Protein AF-0000000075984929 (afdb_homodimer)

Organism: Limulus polyphemus (NCBI:txid6850)

Radius of gyration: 30.07 Å; Cα contacts (8 Å, |Δi|>4): 488; chains: 2; bounding box: 54×58×162 Å

Secondary structure (DSSP, 8-state):
---------------------------SS-EE-HHHHHHHHHH--TT-EEEEEEEEETTTEEEEEEEEE----TTEEEEEETTEEEEEEHHHHHHHTT-EEEEEE-SSEEEEEEES-TTEEEE-TTSSEEEE--/---------------------------SS-EE-HHHHHHHHHH--TT-EEEEEEEEETTTEEEEEEEEE----TTEEEEEETTEEEEEEHHHHHHHTT-EEEEEE-SSEEEEEEES-TTEEEE-TTSSEEEE--

Solvent-accessible surface area (backbone atoms only — not comparable to full-atom values): 15705 Å² total; per-residue (Å²): 137,85,79,76,78,76,78,76,79,78,74,79,75,80,78,80,73,80,78,78,77,71,74,67,72,76,62,91,34,72,41,75,37,71,52,29,34,53,49,38,64,73,72,40,56,93,72,42,28,40,33,48,42,58,41,83,29,34,66,58,33,31,26,68,43,77,44,81,39,75,78,85,59,90,60,45,46,80,45,76,50,96,86,26,43,40,34,30,36,56,76,32,40,71,59,37,51,56,12,30,40,32,42,49,84,50,93,64,40,29,32,65,42,76,42,75,39,77,44,46,60,44,68,20,80,69,70,44,29,29,30,69,60,124,135,85,80,76,75,75,74,77,81,76,75,77,78,80,77,79,62,84,73,76,76,71,74,67,73,77,61,90,35,72,42,75,37,70,51,29,34,54,49,38,64,73,72,40,55,93,72,43,28,39,33,47,40,58,40,83,29,34,68,60,30,31,24,69,44,77,44,81,40,72,79,84,60,91,60,45,46,80,45,78,51,96,86,27,42,39,36,30,36,56,75,32,40,72,59,38,51,56,11,29,40,33,42,48,84,51,95,65,38,29,31,65,44,77,43,74,38,78,42,46,60,45,67,20,77,70,69,44,29,30,30,71,60,124

pLDDT: mean 77.77, std 25.52, range [27.59, 98.62]

Nearest PDB structures (foldseek):
  1x0g-assembly1_A  TM=8.685E-01  e=4.569E-07  Thermosynechococcus vestitus BP-1
  2d2a-assembly2_A  TM=8.346E-01  e=3.401E-07  Escherichia coli
  1x0g-assembly1_C  TM=8.632E-01  e=8.247E-07  Thermosynechococcus vestitus BP-1
  1r94-assembly1_A  TM=7.956E-01  e=6.140E-06  Escherichia coli
  1s98-assembly1_A  TM=8.353E-01  e=2.000E-05  Escherichia coli

Foldseek 3Di:
DCPPPPPPPPPPPPCPPPPPPPCPVVPFWEAEDPQNVVVCVVPPDPQKAKEWDWDDDDPPFIFIDIDIDNDDDPQWDWDDDPHHIYIYGPVRRVQQTPWYWHWDDDPVDIDIATHPRPQFDDADPVRGTGHGDD/DCPPVVPDPCVDDPPPVPPPCPCPVVPFWEAEDPQNVVVCVVPPDPQKAKEWDWDDDDPPFIFIDIDIDNDDDPQWDWDDDPHHIYIYGPVRRVQQTPWYWHWDDDPVDIDIATHPRPQFDDADPVRGTGHGDD

Structure (mmCIF, N/CA/C/O backbone):
data_AF-0000000075984929-model_v1
#
loop_
_entity.id
_entity.type
_entity.pdbx_description
1 polymer 'Iron-sulfur cluster assembly 2 homolog, mitochondrial-like'
#
loop_
_atom_site.group_PDB
_atom_site.id
_atom_site.type_symbol
_atom_site.label_atom_id
_atom_site.label_alt_id
_atom_site.label_comp_id
_atom_site.label_asym_id
_atom_site.label_entity_id
_atom_site.label_seq_id
_atom_site.pdbx_PDB_ins_code
_atom_site.Cartn_x
_atom_site.Cartn_y
_atom_site.Cartn_z
_atom_site.occupancy
_atom_site.B_iso_or_equiv
_atom_site.auth_seq_id
_atom_site.auth_comp_id
_atom_site.auth_asym_id
_atom_site.auth_atom_id
_atom_site.pdbx_PDB_model_num
ATOM 1 N N . MET A 1 1 ? 31.672 -9.531 -81.562 1 27.59 1 MET A N 1
ATOM 2 C CA . MET A 1 1 ? 30.594 -10.055 -80.688 1 27.59 1 MET A CA 1
ATOM 3 C C . MET A 1 1 ? 31.078 -10.266 -79.25 1 27.59 1 MET A C 1
ATOM 5 O O . MET A 1 1 ? 31.938 -11.109 -79 1 27.59 1 MET A O 1
ATOM 9 N N . VAL A 1 2 ? 31.344 -9.086 -78.562 1 31.28 2 VAL A N 1
ATOM 10 C CA . VAL A 1 2 ? 32.062 -8.695 -77.375 1 31.28 2 VAL A CA 1
ATOM 11 C C . VAL A 1 2 ? 31.359 -9.258 -76.125 1 31.28 2 VAL A C 1
ATOM 13 O O . VAL A 1 2 ? 30.203 -8.906 -75.812 1 31.28 2 VAL A O 1
ATOM 16 N N . ASN A 1 3 ? 31.5 -10.617 -75.812 1 30.61 3 ASN A N 1
ATOM 17 C CA . ASN A 1 3 ? 30.922 -11.469 -74.812 1 30.61 3 ASN A CA 1
ATOM 18 C C . ASN A 1 3 ? 31.344 -11.023 -73.375 1 30.61 3 ASN A C 1
ATOM 20 O O . ASN A 1 3 ? 32.5 -11.203 -73 1 30.61 3 ASN A O 1
ATOM 24 N N . SER A 1 4 ? 30.906 -9.773 -73 1 33.62 4 SER A N 1
ATOM 25 C CA . SER A 1 4 ? 31.266 -9.109 -71.75 1 33.62 4 SER A CA 1
ATOM 26 C C . SER A 1 4 ? 30.781 -9.906 -70.562 1 33.62 4 SER A C 1
ATOM 28 O O . SER A 1 4 ? 29.594 -10.211 -70.438 1 33.62 4 SER A O 1
ATOM 30 N N . THR A 1 5 ? 31.578 -10.977 -70.125 1 31.83 5 THR A N 1
ATOM 31 C CA . THR A 1 5 ? 31.344 -11.891 -69.062 1 31.83 5 THR A CA 1
ATOM 32 C C . THR A 1 5 ? 31.281 -11.133 -67.688 1 31.83 5 THR A C 1
ATOM 34 O O . THR A 1 5 ? 32.25 -10.523 -67.312 1 31.83 5 THR A O 1
ATOM 37 N N . VAL A 1 6 ? 30.141 -10.477 -67.438 1 30.53 6 VAL A N 1
ATOM 38 C CA . VAL A 1 6 ? 29.875 -9.672 -66.25 1 30.53 6 VAL A CA 1
ATOM 39 C C . VAL A 1 6 ? 30 -10.539 -65 1 30.53 6 VAL A C 1
ATOM 41 O O . VAL A 1 6 ? 29.344 -11.578 -64.875 1 30.53 6 VAL A O 1
ATOM 44 N N . ARG A 1 7 ? 31.25 -10.703 -64.438 1 33.34 7 ARG A N 1
ATOM 45 C CA . ARG A 1 7 ? 31.625 -11.406 -63.188 1 33.34 7 ARG A CA 1
ATOM 46 C C . ARG A 1 7 ? 30.812 -10.906 -62 1 33.34 7 ARG A C 1
ATOM 48 O O . ARG A 1 7 ? 30.891 -9.727 -61.656 1 33.34 7 ARG A O 1
ATOM 55 N N . GLY A 1 8 ? 29.594 -11.312 -61.906 1 30.17 8 GLY A N 1
ATOM 56 C CA . GLY A 1 8 ? 28.734 -10.875 -60.812 1 30.17 8 GLY A CA 1
ATOM 57 C C . GLY A 1 8 ? 29.297 -11.172 -59.438 1 30.17 8 GLY A C 1
ATOM 58 O O . GLY A 1 8 ? 29.766 -12.281 -59.188 1 30.17 8 GLY A O 1
ATOM 59 N N . LEU A 1 9 ? 30.047 -10.234 -58.812 1 31.42 9 LEU A N 1
ATOM 60 C CA . LEU A 1 9 ? 30.656 -10.219 -57.469 1 31.42 9 LEU A CA 1
ATOM 61 C C . LEU A 1 9 ? 29.625 -10.555 -56.406 1 31.42 9 LEU A C 1
ATOM 63 O O . LEU A 1 9 ? 28.641 -9.836 -56.219 1 31.42 9 LEU A O 1
ATOM 67 N N . ALA A 1 10 ? 29.438 -11.867 -56.031 1 30.22 10 ALA A N 1
ATOM 68 C CA . ALA A 1 10 ? 28.531 -12.438 -55.031 1 30.22 10 ALA A CA 1
ATOM 69 C C . ALA A 1 10 ? 28.844 -11.883 -53.656 1 30.22 10 ALA A C 1
ATOM 71 O O . ALA A 1 10 ? 29.938 -12.086 -53.125 1 30.22 10 ALA A O 1
ATOM 72 N N . GLY A 1 11 ? 28.438 -10.641 -53.344 1 29.06 11 GLY A N 1
ATOM 73 C CA . GLY A 1 11 ? 28.547 -10.016 -52.031 1 29.06 11 GLY A CA 1
ATOM 74 C C . GLY A 1 11 ? 28 -10.867 -50.906 1 29.06 11 GLY A C 1
ATOM 75 O O . GLY A 1 11 ? 26.859 -11.352 -51 1 29.06 11 GLY A O 1
ATOM 76 N N . ASN A 1 12 ? 28.875 -11.719 -50.344 1 30.59 12 ASN A N 1
ATOM 77 C CA . ASN A 1 12 ? 28.516 -12.594 -49.219 1 30.59 12 ASN A CA 1
ATOM 78 C C . ASN A 1 12 ? 27.938 -11.797 -48.062 1 30.59 12 ASN A C 1
ATOM 80 O O . ASN A 1 12 ? 28.625 -10.953 -47.469 1 30.59 12 ASN A O 1
ATOM 84 N N . LYS A 1 13 ? 26.625 -11.516 -48.156 1 28.62 13 LYS A N 1
ATOM 85 C CA . LYS A 1 13 ? 25.891 -10.828 -47.062 1 28.62 13 LYS A CA 1
ATOM 86 C C . LYS A 1 13 ? 25.969 -11.617 -45.781 1 28.62 13 LYS A C 1
ATOM 88 O O . LYS A 1 13 ? 25.672 -12.812 -45.75 1 28.62 13 LYS A O 1
ATOM 93 N N . PHE A 1 14 ? 26.922 -11.266 -44.812 1 31.14 14 PHE A N 1
ATOM 94 C CA . PHE A 1 14 ? 27.047 -11.766 -43.469 1 31.14 14 PHE A CA 1
ATOM 95 C C . PHE A 1 14 ? 25.766 -11.492 -42.656 1 31.14 14 PHE A C 1
ATOM 97 O O . PHE A 1 14 ? 25.359 -10.344 -42.531 1 31.14 14 PHE A O 1
ATOM 104 N N . SER A 1 15 ? 24.672 -12.312 -42.781 1 30.16 15 SER A N 1
ATOM 105 C CA . SER A 1 15 ? 23.422 -12.148 -42.062 1 30.16 15 SER A CA 1
ATOM 106 C C . SER A 1 15 ? 23.641 -12.305 -40.562 1 30.16 15 SER A C 1
ATOM 108 O O . SER A 1 15 ? 24.031 -13.383 -40.094 1 30.16 15 SER A O 1
ATOM 110 N N . VAL A 1 16 ? 24.188 -11.461 -39.75 1 31.05 16 VAL A N 1
ATOM 111 C CA . VAL A 1 16 ? 24.297 -11.531 -38.312 1 31.05 16 VAL A CA 1
ATOM 112 C C . VAL A 1 16 ? 22.906 -11.617 -37.688 1 31.05 16 VAL A C 1
ATOM 114 O O . VAL A 1 16 ? 22.156 -10.625 -37.656 1 31.05 16 VAL A O 1
ATOM 117 N N . SER A 1 17 ? 21.922 -12.469 -38 1 29.47 17 SER A N 1
ATOM 118 C CA . SER A 1 17 ? 20.609 -12.375 -37.375 1 29.47 17 SER A CA 1
ATOM 119 C C . SER A 1 17 ? 20.641 -12.844 -35.938 1 29.47 17 SER A C 1
ATOM 121 O O . SER A 1 17 ? 20.812 -14.031 -35.656 1 29.47 17 SER A O 1
ATOM 123 N N . ALA A 1 18 ? 21.344 -12.352 -34.906 1 32.88 18 ALA A N 1
ATOM 124 C CA . ALA A 1 18 ? 21.234 -12.906 -33.562 1 32.88 18 ALA A CA 1
ATOM 125 C C . ALA A 1 18 ? 19.812 -12.75 -33 1 32.88 18 ALA A C 1
ATOM 127 O O . ALA A 1 18 ? 19.312 -11.625 -32.875 1 32.88 18 ALA A O 1
ATOM 128 N N . GLU A 1 19 ? 18.812 -13.703 -33.25 1 30.98 19 GLU A N 1
ATOM 129 C CA . GLU A 1 19 ? 17.453 -13.766 -32.688 1 30.98 19 GLU A CA 1
ATOM 130 C C . GLU A 1 19 ? 17.5 -13.773 -31.156 1 30.98 19 GLU A C 1
ATOM 132 O O . GLU A 1 19 ? 18.219 -14.578 -30.562 1 30.98 19 GLU A O 1
ATOM 137 N N . HIS A 1 20 ? 17.625 -12.672 -30.531 1 33.19 20 HIS A N 1
ATOM 138 C CA . HIS A 1 20 ? 17.344 -12.594 -29.094 1 33.19 20 HIS A CA 1
ATOM 139 C C . HIS A 1 20 ? 16.047 -13.32 -28.75 1 33.19 20 HIS A C 1
ATOM 141 O O . HIS A 1 20 ? 14.992 -13.008 -29.297 1 33.19 20 HIS A O 1
ATOM 147 N N . ASN A 1 21 ? 15.977 -14.648 -28.531 1 29.89 21 ASN A N 1
ATOM 148 C CA . ASN A 1 21 ? 14.883 -15.484 -28.047 1 29.89 21 ASN A CA 1
ATOM 149 C C . ASN A 1 21 ? 14.234 -14.891 -26.797 1 29.89 21 ASN A C 1
ATOM 151 O O . ASN A 1 21 ? 14.844 -14.898 -25.719 1 29.89 21 ASN A O 1
ATOM 155 N N . SER A 1 22 ? 13.727 -13.703 -26.812 1 36.25 22 SER A N 1
ATOM 156 C CA . SER A 1 22 ? 12.789 -13.344 -25.766 1 36.25 22 SER A CA 1
ATOM 157 C C . SER A 1 22 ? 11.766 -14.445 -25.516 1 36.25 22 SER A C 1
ATOM 159 O O . SER A 1 22 ? 10.906 -14.703 -26.375 1 36.25 22 SER A O 1
ATOM 161 N N . ASP A 1 23 ? 12.156 -15.57 -25.188 1 34.88 23 ASP A N 1
ATOM 162 C CA . ASP A 1 23 ? 11.211 -16.578 -24.734 1 34.88 23 ASP A CA 1
ATOM 163 C C . ASP A 1 23 ? 10.086 -15.953 -23.922 1 34.88 23 ASP A C 1
ATOM 165 O O . ASP A 1 23 ? 10.273 -15.625 -22.75 1 34.88 23 ASP A O 1
ATOM 169 N N . VAL A 1 24 ? 9.516 -14.891 -24.375 1 38.5 24 VAL A N 1
ATOM 170 C CA . VAL A 1 24 ? 8.188 -14.57 -23.875 1 38.5 24 VAL A CA 1
ATOM 171 C C . VAL A 1 24 ? 7.344 -15.836 -23.781 1 38.5 24 VAL A C 1
ATOM 173 O O . VAL A 1 24 ? 6.914 -16.375 -24.812 1 38.5 24 VAL A O 1
ATOM 176 N N . ASN A 1 25 ? 7.805 -16.969 -23.297 1 37.22 25 ASN A N 1
ATOM 177 C CA . ASN A 1 25 ? 6.793 -17.969 -22.969 1 37.22 25 ASN A CA 1
ATOM 178 C C . ASN A 1 25 ? 5.461 -17.328 -22.594 1 37.22 25 ASN A C 1
ATOM 180 O O . ASN A 1 25 ? 5.352 -16.672 -21.562 1 37.22 25 ASN A O 1
ATOM 184 N N . SER A 1 26 ? 4.785 -16.734 -23.469 1 42.56 26 SER A N 1
ATOM 185 C CA . SER A 1 26 ? 3.377 -16.359 -23.453 1 42.56 26 SER A CA 1
ATOM 186 C C . SER A 1 26 ? 2.566 -17.297 -22.562 1 42.56 26 SER A C 1
ATOM 188 O O . SER A 1 26 ? 1.88 -18.188 -23.062 1 42.56 26 SER A O 1
ATOM 190 N N . ASN A 1 27 ? 3.143 -18.078 -21.547 1 47.25 27 ASN A N 1
ATOM 191 C CA . ASN A 1 27 ? 2.369 -19.016 -20.734 1 47.25 27 ASN A CA 1
ATOM 192 C C . ASN A 1 27 ? 1.023 -18.422 -20.328 1 47.25 27 ASN A C 1
ATOM 194 O O . ASN A 1 27 ? 0.955 -17.281 -19.891 1 47.25 27 ASN A O 1
ATOM 198 N N . LYS A 1 28 ? -0.124 -18.938 -20.797 1 64.06 28 LYS A N 1
ATOM 199 C CA . LYS A 1 28 ? -1.514 -18.859 -20.344 1 64.06 28 LYS A CA 1
ATOM 200 C C . LYS A 1 28 ? -1.603 -18.75 -18.828 1 64.06 28 LYS A C 1
ATOM 202 O O . LYS A 1 28 ? -1.099 -19.609 -18.109 1 64.06 28 LYS A O 1
ATOM 207 N N . GLY A 1 29 ? -1.735 -17.484 -18.344 1 89.38 29 GLY A N 1
ATOM 208 C CA . GLY A 1 29 ? -1.923 -17.328 -16.906 1 89.38 29 GLY A CA 1
ATOM 209 C C . GLY A 1 29 ? -1.375 -16.031 -16.359 1 89.38 29 GLY A C 1
ATOM 210 O O . GLY A 1 29 ? -1.588 -14.961 -16.953 1 89.38 29 GLY A O 1
ATOM 211 N N . LEU A 1 30 ? -0.448 -16.109 -15.359 1 96.5 30 LEU A N 1
ATOM 212 C CA . LEU A 1 30 ? 0.083 -14.922 -14.695 1 96.5 30 LEU A CA 1
ATOM 213 C C . LEU A 1 30 ? 1.437 -14.531 -15.273 1 96.5 30 LEU A C 1
ATOM 215 O O . LEU A 1 30 ? 2.27 -15.398 -15.555 1 96.5 30 LEU A O 1
ATOM 219 N N . LYS A 1 31 ? 1.659 -13.273 -15.516 1 97.75 31 LYS A N 1
ATOM 220 C CA . LYS A 1 31 ? 2.959 -12.727 -15.891 1 97.75 31 LYS A CA 1
ATOM 221 C C . LYS A 1 31 ? 3.666 -12.117 -14.68 1 97.75 31 LYS A C 1
ATOM 223 O O . LYS A 1 31 ? 3.016 -11.617 -13.766 1 97.75 31 LYS A O 1
ATOM 228 N N . ILE A 1 32 ? 4.984 -12.18 -14.742 1 98.44 32 ILE A N 1
ATOM 229 C CA . ILE A 1 32 ? 5.816 -11.602 -13.695 1 98.44 32 ILE A CA 1
ATOM 230 C C . ILE A 1 32 ? 6.691 -10.492 -14.289 1 98.44 32 ILE A C 1
ATOM 232 O O . ILE A 1 32 ? 7.473 -10.742 -15.211 1 98.44 32 ILE A O 1
ATOM 236 N N . SER A 1 33 ? 6.566 -9.258 -13.773 1 98.62 33 SER A N 1
ATOM 237 C CA . SER A 1 33 ? 7.297 -8.125 -14.328 1 98.62 33 SER A CA 1
ATOM 238 C C . SER A 1 33 ? 8.766 -8.164 -13.922 1 98.62 33 SER A C 1
ATOM 240 O O . SER A 1 33 ? 9.141 -8.891 -13 1 98.62 33 SER A O 1
ATOM 242 N N . ASP A 1 34 ? 9.562 -7.34 -14.586 1 98.5 34 ASP A N 1
ATOM 243 C CA . ASP A 1 34 ? 10.969 -7.195 -14.242 1 98.5 34 ASP A CA 1
ATOM 244 C C . ASP A 1 34 ? 11.133 -6.664 -12.82 1 98.5 34 ASP A C 1
ATOM 246 O O . ASP A 1 34 ? 12.023 -7.105 -12.086 1 98.5 34 ASP A O 1
ATOM 250 N N . THR A 1 35 ? 10.305 -5.715 -12.445 1 98.56 35 THR A N 1
ATOM 251 C CA . THR A 1 35 ? 10.414 -5.102 -11.125 1 98.56 35 THR A CA 1
ATOM 252 C C . THR A 1 35 ? 10.039 -6.098 -10.031 1 98.56 35 THR A C 1
ATOM 254 O O . THR A 1 35 ? 10.625 -6.09 -8.945 1 98.56 35 THR A O 1
ATOM 257 N N . CYS A 1 36 ? 9.102 -6.941 -10.32 1 98.38 36 CYS A N 1
ATOM 258 C CA . CYS A 1 36 ? 8.773 -8 -9.375 1 98.38 36 CYS A CA 1
ATOM 259 C C . CYS A 1 36 ? 9.945 -8.961 -9.203 1 98.38 36 CYS A C 1
ATOM 261 O O . CYS A 1 36 ? 10.32 -9.305 -8.078 1 98.38 36 CYS A O 1
ATOM 263 N N . VAL A 1 37 ? 10.523 -9.328 -10.336 1 98.44 37 VAL A N 1
ATOM 264 C CA . VAL A 1 37 ? 11.664 -10.227 -10.297 1 98.44 37 VAL A CA 1
ATOM 265 C C . VAL A 1 37 ? 12.789 -9.602 -9.469 1 98.44 37 VAL A C 1
ATOM 267 O O . VAL A 1 37 ? 13.344 -10.25 -8.578 1 98.44 37 VAL A O 1
ATOM 270 N N . LYS A 1 38 ? 13.055 -8.43 -9.773 1 98.25 38 LYS A N 1
ATOM 271 C CA . LYS A 1 38 ? 14.133 -7.719 -9.086 1 98.25 38 LYS A CA 1
ATOM 272 C C . LYS A 1 38 ? 13.875 -7.66 -7.582 1 98.25 38 LYS A C 1
ATOM 274 O O . LYS A 1 38 ? 14.773 -7.945 -6.789 1 98.25 38 LYS A O 1
ATOM 279 N N . ARG A 1 39 ? 12.695 -7.355 -7.199 1 98.44 39 ARG A N 1
ATOM 280 C CA . ARG A 1 39 ? 12.367 -7.23 -5.781 1 98.44 39 ARG A CA 1
ATOM 281 C C . ARG A 1 39 ? 12.461 -8.586 -5.078 1 98.44 39 ARG A C 1
ATOM 283 O O . ARG A 1 39 ? 13.023 -8.68 -3.986 1 98.44 39 ARG A O 1
ATOM 290 N N . LEU A 1 40 ? 11.961 -9.57 -5.676 1 98.38 40 LEU A N 1
ATOM 291 C CA . LEU A 1 40 ? 11.984 -10.891 -5.055 1 98.38 40 LEU A CA 1
ATOM 292 C C . LEU A 1 40 ? 13.414 -11.391 -4.883 1 98.38 40 LEU A C 1
ATOM 294 O O . LEU A 1 40 ? 13.742 -12.031 -3.883 1 98.38 40 LEU A O 1
ATOM 298 N N . LYS A 1 41 ? 14.211 -11.109 -5.812 1 97.5 41 LYS A N 1
ATOM 299 C CA . LYS A 1 41 ? 15.609 -11.516 -5.707 1 97.5 41 L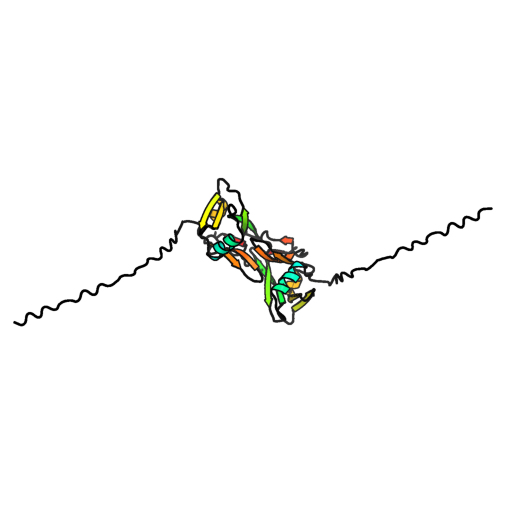YS A CA 1
ATOM 300 C C . LYS A 1 41 ? 16.297 -10.82 -4.531 1 97.5 41 LYS A C 1
ATOM 302 O O . LYS A 1 41 ? 17.219 -11.375 -3.932 1 97.5 41 LYS A O 1
ATOM 307 N N . GLN A 1 42 ? 15.828 -9.68 -4.246 1 97.25 42 GLN A N 1
ATOM 308 C CA . GLN A 1 42 ? 16.391 -8.898 -3.152 1 97.25 42 GLN A CA 1
ATOM 309 C C . GLN A 1 42 ? 15.922 -9.422 -1.799 1 97.25 42 GLN A C 1
ATOM 311 O O . GLN A 1 42 ? 16.656 -9.367 -0.811 1 97.25 42 GLN A O 1
ATOM 316 N N . ILE A 1 43 ? 14.719 -9.969 -1.763 1 97.31 43 ILE A N 1
ATOM 317 C CA . ILE A 1 43 ? 14.141 -10.117 -0.435 1 97.31 43 ILE A CA 1
ATOM 318 C C . ILE A 1 43 ? 13.844 -11.586 -0.162 1 97.31 43 ILE A C 1
ATOM 320 O O . ILE A 1 43 ? 13.578 -11.977 0.979 1 97.31 43 ILE A O 1
ATOM 324 N N . ALA A 1 44 ? 13.781 -12.367 -1.141 1 94.5 44 ALA A N 1
ATOM 325 C CA . ALA A 1 44 ? 13.383 -13.766 -0.973 1 94.5 44 ALA A CA 1
ATOM 326 C C . ALA A 1 44 ? 14.586 -14.695 -1.094 1 94.5 44 ALA A C 1
ATOM 328 O O . ALA A 1 44 ? 15.266 -14.719 -2.127 1 94.5 44 ALA A O 1
ATOM 329 N N . SER A 1 45 ? 14.844 -15.367 -0.073 1 92.38 45 SER A N 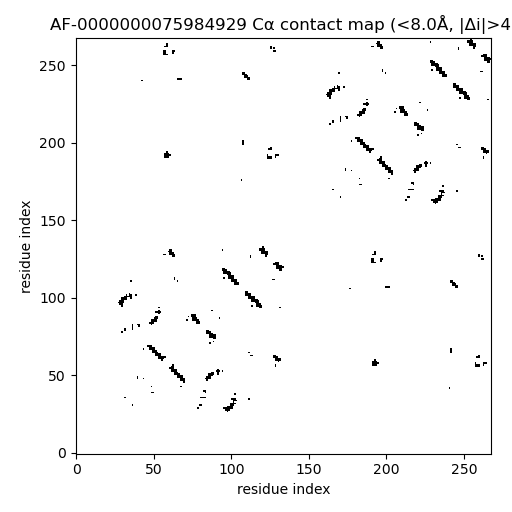1
ATOM 330 C CA . SER A 1 45 ? 15.875 -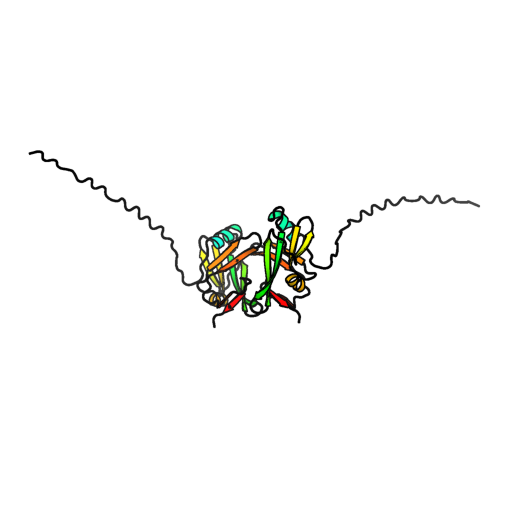16.391 -0.095 1 92.38 45 SER A CA 1
ATOM 331 C C . SER A 1 45 ? 15.391 -17.656 -0.803 1 92.38 45 SER A C 1
ATOM 333 O O . SER A 1 45 ? 14.219 -17.75 -1.175 1 92.38 45 SER A O 1
ATOM 335 N N . ASP A 1 46 ? 16.328 -18.609 -0.94 1 91.81 46 ASP A N 1
ATOM 336 C CA . ASP A 1 46 ? 15.977 -19.859 -1.577 1 91.81 46 ASP A CA 1
ATOM 337 C C . ASP A 1 46 ? 14.844 -20.562 -0.826 1 91.81 46 ASP A C 1
ATOM 339 O O . ASP A 1 46 ? 14.875 -20.656 0.403 1 91.81 46 ASP A O 1
ATOM 343 N N . GLY A 1 47 ? 13.852 -20.969 -1.576 1 94.25 47 GLY A N 1
ATOM 344 C CA . GLY A 1 47 ? 12.727 -21.672 -0.991 1 94.25 47 GLY A CA 1
ATOM 345 C C . GLY A 1 47 ? 11.586 -20.75 -0.587 1 94.25 47 GLY A C 1
ATOM 346 O O . GLY A 1 47 ? 10.508 -21.219 -0.217 1 94.25 47 GLY A O 1
ATOM 347 N N . VAL A 1 48 ? 11.852 -19.484 -0.62 1 97.12 48 VAL A N 1
ATOM 348 C CA . VAL A 1 48 ? 10.82 -18.516 -0.294 1 97.12 48 VAL A CA 1
ATOM 349 C C . VAL A 1 48 ? 10.188 -17.984 -1.578 1 97.12 48 VAL A C 1
ATOM 351 O O . VAL A 1 48 ? 10.891 -17.688 -2.551 1 97.12 48 VAL A O 1
ATOM 354 N N . PHE A 1 49 ? 8.914 -17.906 -1.627 1 97.94 49 PHE A N 1
ATOM 355 C CA . PHE A 1 49 ? 8.219 -17.406 -2.809 1 97.94 49 PHE A CA 1
ATOM 356 C C . PHE A 1 49 ? 7.137 -16.406 -2.418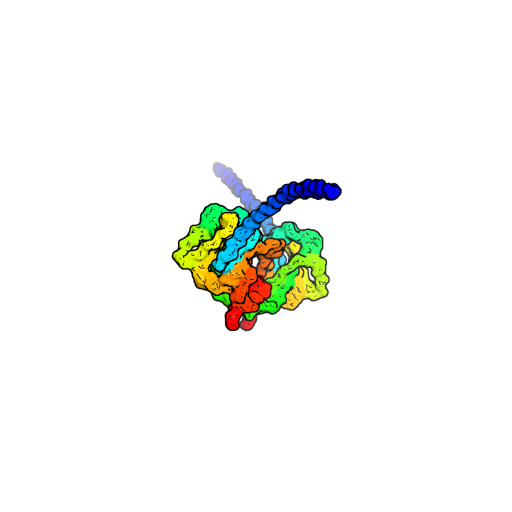 1 97.94 49 PHE A C 1
ATOM 358 O O . PHE A 1 49 ? 6.781 -16.281 -1.242 1 97.94 49 PHE A O 1
ATOM 365 N N . LEU A 1 50 ? 6.727 -15.656 -3.344 1 98.62 50 LEU A N 1
ATOM 366 C CA . LEU A 1 50 ? 5.609 -14.734 -3.158 1 98.62 50 LEU A CA 1
ATOM 367 C C . LEU A 1 50 ? 4.277 -15.453 -3.342 1 98.62 50 LEU A C 1
ATOM 369 O O . LEU A 1 50 ? 4.02 -16.047 -4.395 1 98.62 50 LEU A O 1
ATOM 373 N N . ARG A 1 51 ? 3.453 -15.391 -2.336 1 98.62 51 ARG A N 1
ATOM 374 C CA . ARG A 1 51 ? 2.094 -15.914 -2.451 1 98.62 51 ARG A CA 1
ATOM 375 C C . ARG A 1 51 ? 1.104 -14.789 -2.766 1 98.62 51 ARG A C 1
ATOM 377 O O . ARG A 1 51 ? 1.125 -13.742 -2.123 1 98.62 51 ARG A O 1
ATOM 384 N N . VAL A 1 52 ? 0.261 -15.07 -3.754 1 97.44 52 VAL A N 1
ATOM 385 C CA . VAL A 1 52 ? -0.804 -14.148 -4.137 1 97.44 52 VAL A CA 1
ATOM 386 C C . VAL A 1 52 ? -2.156 -14.719 -3.705 1 97.44 52 VAL A C 1
ATOM 388 O O . VAL A 1 52 ? -2.475 -15.867 -3.996 1 97.44 52 VAL A O 1
ATOM 391 N N . ILE A 1 53 ? -2.912 -13.836 -2.998 1 94.19 53 ILE A N 1
ATOM 392 C CA . ILE A 1 53 ? -4.246 -14.211 -2.541 1 94.19 53 ILE A CA 1
ATOM 393 C C . ILE A 1 53 ? -5.254 -13.133 -2.938 1 94.19 53 ILE A C 1
ATOM 395 O O . ILE A 1 53 ? -4.977 -11.945 -2.805 1 94.19 53 ILE A O 1
ATOM 399 N N . VAL A 1 54 ? -6.344 -13.602 -3.48 1 91.25 54 VAL A N 1
ATOM 400 C CA . VAL A 1 54 ? -7.477 -12.695 -3.652 1 91.25 54 VAL A CA 1
ATOM 401 C C . VAL A 1 54 ? -8.547 -13 -2.611 1 91.25 54 VAL A C 1
ATOM 403 O O . VAL A 1 54 ? -8.977 -14.148 -2.475 1 91.25 54 VAL A O 1
ATOM 406 N N . GLU A 1 55 ? -8.883 -11.984 -1.851 1 85 55 GLU A N 1
ATOM 407 C CA . GLU A 1 55 ? -9.883 -12.164 -0.804 1 85 55 GLU A CA 1
ATOM 408 C C . GLU A 1 55 ? -10.953 -11.078 -0.867 1 85 55 GLU A C 1
ATOM 410 O O . GLU A 1 55 ? -10.742 -10.031 -1.479 1 85 55 GLU A O 1
ATOM 415 N N . GLY A 1 56 ? -12.141 -11.562 -0.167 1 75.06 56 GLY A N 1
ATOM 416 C CA . GLY A 1 56 ? -13.172 -10.547 -0.028 1 75.06 56 GLY A CA 1
ATOM 417 C C . GLY A 1 56 ? -12.766 -9.398 0.875 1 75.06 56 GLY A C 1
ATOM 418 O O . GLY A 1 56 ? -12.031 -9.602 1.848 1 75.06 56 GLY A O 1
ATOM 419 N N . GLY A 1 57 ? -13.078 -8.375 0.626 1 65.75 57 GLY A N 1
ATOM 420 C CA . GLY A 1 57 ? -12.789 -7.215 1.456 1 65.75 57 GLY A CA 1
ATOM 421 C C . GLY A 1 57 ? -12.742 -5.914 0.673 1 65.75 57 GLY A C 1
ATOM 422 O O . GLY A 1 57 ? -13.055 -5.891 -0.519 1 65.75 57 GLY A O 1
ATOM 423 N N . GLY A 1 58 ? -12.539 -5.109 1.319 1 54.88 58 GLY A N 1
ATOM 424 C CA . GLY A 1 58 ? -12.648 -3.768 0.769 1 54.88 58 GLY A CA 1
ATOM 425 C C . GLY A 1 58 ? -14.078 -3.26 0.727 1 54.88 58 GLY A C 1
ATOM 426 O O . GLY A 1 58 ? -15.016 -4.016 0.976 1 54.88 58 GLY A O 1
ATOM 427 N N . CYS A 1 59 ? -14.273 -2.225 0.977 1 57 59 CYS A N 1
ATOM 428 C CA . CYS A 1 59 ? -15.609 -1.681 1.196 1 57 59 CYS A CA 1
ATOM 429 C C . CYS A 1 59 ? -16.641 -2.439 0.38 1 57 59 CYS A C 1
ATOM 431 O O . CYS A 1 59 ? -17.766 -2.67 0.849 1 57 59 CYS A O 1
ATOM 433 N N . SER A 1 60 ? -16.359 -2.764 -0.898 1 60.62 60 SER A N 1
ATOM 434 C CA . SER A 1 60 ? -17.312 -3.43 -1.771 1 60.62 60 SER A CA 1
ATOM 435 C C . SER A 1 60 ? -16.609 -4.211 -2.875 1 60.62 60 SER A C 1
ATOM 437 O O . SER A 1 60 ? -17.062 -4.23 -4.02 1 60.62 60 SER A O 1
ATOM 439 N N . GLY A 1 61 ? -15.688 -4.879 -2.42 1 71.25 61 GLY A N 1
ATOM 440 C CA . GLY A 1 61 ? -15.039 -5.602 -3.502 1 71.25 61 GLY A CA 1
ATOM 441 C C . GLY A 1 61 ? -14 -6.594 -3.016 1 71.25 61 GLY A C 1
ATOM 442 O O . GLY A 1 61 ? -14.195 -7.254 -1.994 1 71.25 61 GLY A O 1
ATOM 443 N N . PHE A 1 62 ? -13.148 -6.871 -3.953 1 77.69 62 PHE A N 1
ATOM 444 C CA . PHE A 1 62 ? -12.047 -7.801 -3.713 1 77.69 62 PHE A CA 1
ATOM 445 C C . PHE A 1 62 ? -10.742 -7.047 -3.473 1 77.69 62 PHE A C 1
ATOM 447 O O . PHE A 1 62 ? -10.609 -5.887 -3.871 1 77.69 62 PHE A O 1
ATOM 454 N N . GLN A 1 63 ? -9.891 -7.781 -2.75 1 83.44 63 GLN A N 1
ATOM 455 C CA . GLN A 1 63 ? -8.586 -7.18 -2.492 1 83.44 63 GLN A CA 1
ATOM 456 C C . GLN A 1 63 ? -7.461 -8.164 -2.791 1 83.44 63 GLN A C 1
ATOM 458 O O . GLN A 1 63 ? -7.605 -9.367 -2.561 1 83.44 63 GLN A O 1
ATOM 463 N N . TYR A 1 64 ? -6.379 -7.586 -3.215 1 89.06 64 TYR A N 1
ATOM 464 C CA . TYR A 1 64 ? -5.152 -8.359 -3.381 1 89.06 64 TYR A CA 1
ATOM 465 C C . TYR A 1 64 ? -4.379 -8.445 -2.072 1 89.06 64 TYR A C 1
ATOM 467 O O . TYR A 1 64 ? -4.211 -7.438 -1.378 1 89.06 64 TYR A O 1
ATOM 475 N N . ARG A 1 65 ? -3.939 -9.656 -1.796 1 90.12 65 ARG A N 1
ATOM 476 C CA . ARG A 1 65 ? -3.039 -9.852 -0.664 1 90.12 65 ARG A CA 1
ATOM 477 C C . ARG A 1 65 ? -1.78 -10.602 -1.087 1 90.12 65 ARG A C 1
ATOM 479 O O . ARG A 1 65 ? -1.853 -11.555 -1.862 1 90.12 65 ARG A O 1
ATOM 486 N N . PHE A 1 66 ? -0.693 -10.148 -0.507 1 95.31 66 PHE A N 1
ATOM 487 C CA . PHE A 1 66 ? 0.593 -10.773 -0.793 1 95.31 66 PHE A CA 1
ATOM 488 C C . PHE A 1 66 ? 1.28 -11.211 0.494 1 95.31 66 PHE A C 1
ATOM 490 O O . PHE A 1 66 ? 1.217 -10.516 1.508 1 95.31 66 PHE A O 1
ATOM 497 N N . ASP A 1 67 ? 2.012 -12.336 0.366 1 96.12 67 ASP A N 1
ATOM 498 C CA . ASP A 1 67 ? 2.824 -12.836 1.471 1 96.12 67 ASP A CA 1
ATOM 499 C C . ASP A 1 67 ? 4.086 -13.523 0.957 1 96.12 67 ASP A C 1
ATOM 501 O O . ASP A 1 67 ? 4.105 -14.047 -0.16 1 96.12 67 ASP A O 1
ATOM 505 N N . LEU A 1 68 ? 5.121 -13.469 1.78 1 98.06 68 LEU A N 1
ATOM 506 C CA . LEU A 1 68 ? 6.211 -14.414 1.559 1 98.06 68 LEU A CA 1
ATOM 507 C C . LEU A 1 68 ? 5.91 -15.758 2.221 1 98.06 68 LEU A C 1
ATOM 509 O O . LEU A 1 68 ? 5.438 -15.797 3.361 1 98.06 68 LEU A O 1
ATOM 513 N N . ASP A 1 69 ? 6.145 -16.797 1.49 1 97.88 69 ASP A N 1
ATOM 514 C CA . ASP A 1 69 ? 5.742 -18.125 1.943 1 97.88 69 ASP A CA 1
ATOM 515 C C . ASP A 1 69 ? 6.797 -19.172 1.583 1 97.88 69 ASP A C 1
ATOM 517 O O . ASP A 1 69 ? 7.633 -18.938 0.705 1 97.88 69 ASP A O 1
ATOM 521 N N . THR A 1 70 ? 6.766 -20.328 2.285 1 97.75 70 THR A N 1
ATOM 522 C CA . THR A 1 70 ? 7.68 -21.438 2.006 1 97.75 70 THR A CA 1
ATOM 523 C C . THR A 1 70 ? 6.902 -22.719 1.759 1 97.75 70 THR A C 1
ATOM 525 O O . THR A 1 70 ? 7.492 -23.75 1.413 1 97.75 70 THR A O 1
ATOM 528 N N . ASN A 1 71 ? 5.602 -22.625 1.873 1 97.62 71 ASN A N 1
ATOM 529 C CA . ASN A 1 71 ? 4.77 -23.812 1.737 1 97.62 71 ASN A CA 1
ATOM 530 C C . ASN A 1 71 ? 3.949 -23.781 0.45 1 97.62 71 ASN A C 1
ATOM 532 O O . ASN A 1 71 ? 3.389 -22.75 0.092 1 97.62 71 ASN A O 1
ATOM 536 N N . ILE A 1 72 ? 3.912 -25 -0.182 1 97 72 ILE A N 1
ATOM 537 C CA . ILE A 1 72 ? 3.092 -25.156 -1.378 1 97 72 ILE A CA 1
ATOM 538 C C . ILE A 1 72 ? 1.926 -26.094 -1.081 1 97 72 ILE A C 1
ATOM 540 O O . ILE A 1 72 ? 2.125 -27.203 -0.565 1 97 72 ILE A O 1
ATOM 544 N N . ASN A 1 73 ? 0.728 -25.562 -1.337 1 97.38 73 ASN A N 1
ATOM 545 C CA . ASN A 1 73 ? -0.468 -26.375 -1.128 1 97.38 73 ASN A CA 1
ATOM 546 C C . ASN A 1 73 ? -0.856 -27.141 -2.391 1 97.38 73 ASN A C 1
ATOM 548 O O . ASN A 1 73 ? -0.36 -26.844 -3.479 1 97.38 73 ASN A O 1
ATOM 552 N N . GLU A 1 74 ? -1.779 -28.062 -2.291 1 97.25 74 GLU A N 1
ATOM 553 C CA . GLU A 1 74 ? -2.188 -28.938 -3.381 1 97.25 74 GLU A CA 1
ATOM 554 C C . GLU A 1 74 ? -2.84 -28.156 -4.512 1 97.25 74 GLU A C 1
ATOM 556 O O . GLU A 1 74 ? -2.654 -28.484 -5.688 1 97.25 74 GLU A O 1
ATOM 561 N N . ASP A 1 75 ? -3.57 -27.125 -4.23 1 97.75 75 ASP A N 1
ATOM 562 C CA . ASP A 1 75 ? -4.32 -26.406 -5.25 1 97.75 75 ASP A CA 1
ATOM 563 C C . ASP A 1 75 ? -3.521 -25.203 -5.77 1 97.75 75 ASP A C 1
ATOM 565 O O . ASP A 1 75 ? -4.047 -24.375 -6.52 1 97.75 75 ASP A O 1
ATOM 569 N N . ASP A 1 76 ? -2.279 -25.188 -5.375 1 97.88 76 ASP A N 1
ATOM 570 C CA . ASP A 1 76 ? -1.447 -24.062 -5.773 1 97.88 76 ASP A CA 1
ATOM 571 C C . ASP A 1 76 ? -0.899 -24.25 -7.184 1 97.88 76 ASP A C 1
ATOM 573 O O . ASP A 1 76 ? -0.535 -25.359 -7.574 1 97.88 76 ASP A O 1
ATOM 577 N N . GLN A 1 77 ? -0.861 -23.219 -7.953 1 97.69 77 GLN A N 1
ATOM 578 C CA . GLN A 1 77 ? -0.077 -23.109 -9.18 1 97.69 77 GLN A CA 1
ATOM 579 C C . GLN A 1 77 ? 1.175 -22.266 -8.969 1 97.69 77 GLN A C 1
ATOM 581 O O . GLN A 1 77 ? 1.138 -21.266 -8.25 1 97.69 77 GLN A O 1
ATOM 586 N N . ILE A 1 78 ? 2.273 -22.703 -9.625 1 97.44 78 ILE A N 1
ATOM 587 C CA . ILE A 1 78 ? 3.559 -22.031 -9.461 1 97.44 78 ILE A CA 1
ATOM 588 C C . ILE A 1 78 ? 3.977 -21.391 -10.773 1 97.44 78 ILE A C 1
ATOM 590 O O . ILE A 1 78 ? 3.936 -22.031 -11.828 1 97.44 78 ILE A O 1
ATOM 594 N N . TYR A 1 79 ? 4.328 -20.125 -10.633 1 97.31 79 TYR A N 1
ATOM 595 C CA . TYR A 1 79 ? 4.871 -19.375 -11.75 1 97.31 79 TYR A CA 1
ATOM 596 C C . TYR A 1 79 ? 6.293 -18.906 -11.461 1 97.31 79 TYR A C 1
ATOM 598 O O . TYR A 1 79 ? 6.586 -18.453 -10.352 1 97.31 79 TYR A O 1
ATOM 606 N N . GLU A 1 80 ? 7.133 -19.109 -12.523 1 96.19 80 GLU A N 1
ATOM 607 C CA . GLU A 1 80 ? 8.523 -18.75 -12.289 1 96.19 80 GLU A CA 1
ATOM 608 C C . GLU A 1 80 ? 9.094 -17.938 -13.453 1 96.19 80 GLU A C 1
ATOM 610 O O . GLU A 1 80 ? 8.812 -18.234 -14.617 1 96.19 80 GLU A O 1
ATOM 615 N N . ARG A 1 81 ? 9.836 -16.906 -13.094 1 96.69 81 ARG A N 1
ATOM 616 C CA . ARG A 1 81 ? 10.586 -16.125 -14.07 1 96.69 81 ARG A CA 1
ATOM 617 C C . ARG A 1 81 ? 11.906 -15.641 -13.492 1 96.69 81 ARG A C 1
ATOM 619 O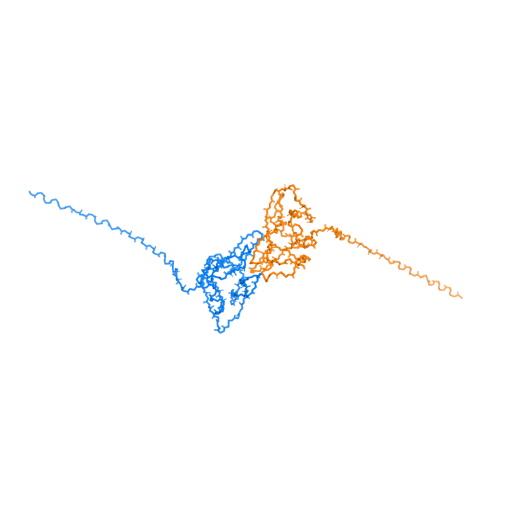 O . ARG A 1 81 ? 11.93 -14.945 -12.477 1 96.69 81 ARG A O 1
ATOM 626 N N . ASP A 1 82 ? 13.039 -16.016 -14.125 1 96.06 82 ASP A N 1
ATOM 627 C CA . ASP A 1 82 ? 14.383 -15.609 -13.734 1 96.06 82 ASP A CA 1
ATOM 628 C C . ASP A 1 82 ? 14.641 -15.922 -12.258 1 96.06 82 ASP A C 1
ATOM 630 O O . ASP A 1 82 ? 15.172 -15.094 -11.523 1 96.06 82 ASP A O 1
ATOM 634 N N . GLY A 1 83 ? 14.141 -17.016 -11.836 1 94.38 83 GLY A N 1
ATOM 635 C CA . GLY A 1 83 ? 14.391 -17.469 -10.484 1 94.38 83 GLY A CA 1
ATOM 636 C C . GLY A 1 83 ? 13.359 -16.984 -9.484 1 94.38 83 GLY A C 1
ATOM 637 O O . GLY A 1 83 ? 13.297 -17.484 -8.359 1 94.38 83 GLY A O 1
ATOM 638 N N . ALA A 1 84 ? 12.602 -16.016 -9.844 1 96.88 84 ALA A N 1
ATOM 639 C CA . ALA A 1 84 ? 11.523 -15.531 -8.984 1 96.88 84 ALA A CA 1
ATOM 640 C C . ALA A 1 84 ? 10.297 -16.422 -9.078 1 96.88 84 ALA A C 1
ATOM 642 O O . ALA A 1 84 ? 9.859 -16.781 -10.18 1 96.88 84 ALA A O 1
ATOM 643 N N . LYS A 1 85 ? 9.773 -16.703 -7.941 1 97.44 85 LYS A N 1
ATOM 644 C CA . LYS A 1 85 ? 8.648 -17.641 -7.91 1 97.44 85 LYS A CA 1
ATOM 645 C C . LYS A 1 85 ? 7.422 -16.984 -7.277 1 97.44 85 LYS A C 1
ATOM 647 O O . LYS A 1 85 ? 7.516 -16.359 -6.215 1 97.44 85 LYS A O 1
ATOM 652 N N . VAL A 1 86 ? 6.316 -17.188 -7.93 1 98.5 86 VAL A N 1
ATOM 653 C CA . VAL A 1 86 ? 5.008 -16.734 -7.461 1 98.5 86 VAL A CA 1
ATOM 654 C C . VAL A 1 86 ? 4.062 -17.938 -7.352 1 98.5 86 VAL A C 1
ATOM 656 O O . VAL A 1 86 ? 3.98 -18.75 -8.266 1 98.5 86 VAL A O 1
ATOM 659 N N . VAL A 1 87 ? 3.391 -17.969 -6.199 1 98.38 87 VAL A N 1
ATOM 660 C CA . VAL A 1 87 ? 2.449 -19.047 -5.949 1 98.38 87 VAL A CA 1
ATOM 661 C C . VAL A 1 87 ? 1.046 -18.484 -5.746 1 98.38 87 VAL A C 1
ATOM 663 O O . VAL A 1 87 ? 0.874 -17.469 -5.074 1 98.38 87 VAL A O 1
ATOM 666 N N . ILE A 1 88 ? 0.06 -19.219 -6.34 1 98.38 88 ILE A N 1
ATOM 667 C CA . ILE A 1 88 ? -1.319 -18.75 -6.242 1 98.38 88 ILE A CA 1
ATOM 668 C C . ILE A 1 88 ? -2.27 -19.953 -6.258 1 98.38 88 ILE A C 1
ATOM 670 O O . ILE A 1 88 ? -2.09 -20.875 -7.047 1 98.38 88 ILE A O 1
ATOM 674 N N . ASP A 1 89 ? -3.281 -19.844 -5.316 1 97.88 89 ASP A N 1
ATOM 675 C CA . ASP A 1 89 ? -4.258 -20.938 -5.312 1 97.88 89 ASP A CA 1
ATOM 676 C C . ASP A 1 89 ? -5.234 -20.797 -6.48 1 97.88 89 ASP A C 1
ATOM 678 O O . ASP A 1 89 ? -5.41 -19.703 -7.023 1 97.88 89 ASP A O 1
ATOM 682 N N . GLU A 1 90 ? -5.891 -21.828 -6.742 1 96.94 90 GLU A N 1
ATOM 683 C CA . GLU A 1 90 ? -6.777 -21.891 -7.898 1 96.94 90 GLU A CA 1
ATOM 684 C C . GLU A 1 90 ? -7.883 -20.844 -7.805 1 96.94 90 GLU A C 1
ATOM 686 O O . GLU A 1 90 ? -8.227 -20.203 -8.797 1 96.94 90 GLU A O 1
ATOM 691 N N . THR A 1 91 ? -8.484 -20.672 -6.707 1 95.44 91 THR A N 1
ATOM 692 C CA . THR A 1 91 ? -9.578 -19.719 -6.508 1 95.44 91 THR A CA 1
ATOM 693 C C . THR A 1 91 ? -9.102 -18.297 -6.773 1 95.44 91 THR A C 1
ATOM 695 O O . THR A 1 91 ? -9.766 -17.531 -7.484 1 95.44 91 THR A O 1
ATOM 698 N N . SER A 1 92 ? -7.996 -17.938 -6.23 1 95.75 92 SER A N 1
ATOM 699 C CA . SER A 1 92 ? -7.434 -16.609 -6.453 1 95.75 92 SER A CA 1
ATOM 700 C C . SER A 1 92 ? -7.062 -16.406 -7.918 1 95.75 92 SER A C 1
ATOM 702 O O . SER A 1 92 ? -7.285 -15.336 -8.477 1 95.75 92 SER A O 1
ATOM 704 N N . LEU A 1 93 ? -6.477 -17.438 -8.484 1 96.69 93 LEU A N 1
ATOM 705 C CA . LEU A 1 93 ? -6.039 -17.344 -9.875 1 96.69 93 LEU A CA 1
ATOM 706 C C . LEU A 1 93 ? -7.203 -16.969 -10.789 1 96.69 93 LEU A C 1
ATOM 708 O O . LEU A 1 93 ? -7.035 -16.188 -11.727 1 96.69 93 LEU A O 1
ATOM 712 N N . ASP A 1 94 ? -8.336 -17.453 -10.5 1 94.56 94 ASP A N 1
ATOM 713 C CA . ASP A 1 94 ? -9.508 -17.203 -11.328 1 94.56 94 ASP A CA 1
ATOM 714 C C . ASP A 1 94 ? -9.82 -15.703 -11.398 1 94.56 94 ASP A C 1
ATOM 716 O O . ASP A 1 94 ? -10.391 -15.227 -12.383 1 94.56 94 ASP A O 1
ATOM 720 N N . PHE A 1 95 ? -9.398 -14.984 -10.461 1 91.94 95 PHE A N 1
ATOM 721 C CA . PHE A 1 95 ? -9.734 -13.562 -10.406 1 91.94 95 PHE A CA 1
ATOM 722 C C . PHE A 1 95 ? -8.648 -12.727 -11.062 1 91.94 95 PHE A C 1
ATOM 724 O O . PHE A 1 95 ? -8.844 -11.531 -11.305 1 91.94 95 PHE A O 1
ATOM 731 N N . VAL A 1 96 ? -7.484 -13.336 -11.383 1 94.81 96 VAL A N 1
ATOM 732 C CA . VAL A 1 96 ? -6.391 -12.492 -11.859 1 94.81 96 VAL A CA 1
ATOM 733 C C . VAL A 1 96 ? -5.715 -13.156 -13.055 1 94.81 96 VAL A C 1
ATOM 735 O O . VAL A 1 96 ? -4.57 -12.836 -13.383 1 94.81 96 VAL A O 1
ATOM 738 N N . LYS A 1 97 ? -6.395 -14.086 -13.617 1 94.38 97 LYS A N 1
ATOM 739 C CA . LYS A 1 97 ? -5.84 -14.758 -14.789 1 94.38 97 LYS A CA 1
ATOM 740 C C . LYS A 1 97 ? -5.395 -13.75 -15.844 1 94.38 97 LYS A C 1
ATOM 742 O O . LYS A 1 97 ? -6.121 -12.805 -16.156 1 94.38 97 LYS A O 1
ATOM 747 N N . ASP A 1 98 ? -4.062 -13.984 -16.344 1 96 98 ASP A N 1
ATOM 748 C CA . ASP A 1 98 ? -3.471 -13.203 -17.438 1 96 98 ASP A CA 1
ATOM 749 C C . ASP A 1 98 ? -3.066 -11.812 -16.953 1 96 98 ASP A C 1
ATOM 751 O O . ASP A 1 98 ? -2.711 -10.953 -17.766 1 96 98 ASP A O 1
ATOM 755 N N . SER A 1 99 ? -3.092 -11.547 -15.664 1 96.38 99 SER A N 1
ATOM 756 C CA . SER A 1 99 ? -2.588 -10.312 -15.078 1 96.38 99 SER A CA 1
ATOM 757 C C . SER A 1 99 ? -1.071 -10.344 -14.938 1 96.38 99 SER A C 1
ATOM 759 O O . SER A 1 99 ? -0.437 -11.359 -15.227 1 96.38 99 SER A O 1
ATOM 761 N N . THR A 1 100 ? -0.55 -9.234 -14.539 1 97.75 100 THR A N 1
ATOM 762 C CA . THR A 1 100 ? 0.879 -9.125 -14.273 1 97.75 100 THR A CA 1
ATOM 763 C C . THR A 1 100 ? 1.13 -8.828 -12.797 1 97.75 100 THR A C 1
ATOM 765 O O . THR A 1 100 ? 0.543 -7.898 -12.234 1 97.75 100 THR A O 1
ATOM 768 N N . ILE A 1 101 ? 1.951 -9.672 -12.172 1 97.94 101 ILE A N 1
ATOM 769 C CA . ILE A 1 101 ? 2.453 -9.359 -10.836 1 97.94 101 ILE A CA 1
ATOM 770 C C . ILE A 1 101 ? 3.633 -8.398 -10.938 1 97.94 101 ILE A C 1
ATOM 772 O O . ILE A 1 101 ? 4.617 -8.68 -11.625 1 97.94 101 ILE A O 1
ATOM 776 N N . ASP A 1 102 ? 3.477 -7.289 -10.25 1 97.5 102 ASP A N 1
ATOM 777 C CA . ASP A 1 102 ? 4.426 -6.191 -10.383 1 97.5 102 ASP A CA 1
ATOM 778 C C . ASP A 1 102 ? 4.879 -5.695 -9.008 1 97.5 102 ASP A C 1
ATOM 780 O O . ASP A 1 102 ? 4.383 -6.16 -7.98 1 97.5 102 ASP A O 1
ATOM 784 N N . TYR A 1 103 ? 5.926 -4.891 -8.984 1 97.44 103 TYR A N 1
ATOM 785 C CA . TYR A 1 103 ? 6.375 -4.168 -7.797 1 97.44 103 TYR A CA 1
ATOM 786 C C . TYR A 1 103 ? 6.586 -2.693 -8.109 1 97.44 103 TYR A C 1
ATOM 788 O O . TYR A 1 103 ? 7.309 -2.346 -9.047 1 97.44 103 TYR A O 1
ATOM 796 N N . TYR A 1 104 ? 5.902 -1.93 -7.367 1 94.88 104 TYR A N 1
ATOM 797 C CA . TYR A 1 104 ? 6.191 -0.509 -7.523 1 94.88 104 TYR A CA 1
ATOM 798 C C . TYR A 1 104 ? 6.926 0.035 -6.305 1 94.88 104 TYR A C 1
ATOM 800 O O . TYR A 1 104 ? 6.652 -0.374 -5.172 1 94.88 104 TYR A O 1
ATOM 808 N N . GLU A 1 105 ? 7.949 0.871 -6.637 1 94.81 105 GLU A N 1
ATOM 809 C CA . GLU A 1 105 ? 8.789 1.462 -5.602 1 94.81 105 GLU A CA 1
ATOM 810 C C . GLU A 1 105 ? 8.75 2.986 -5.664 1 94.81 105 GLU A C 1
ATOM 812 O O . GLU A 1 105 ? 9.242 3.588 -6.621 1 94.81 105 GLU A O 1
ATOM 817 N N . GLU A 1 106 ? 8.148 3.645 -4.68 1 93.94 106 GLU A N 1
ATOM 818 C CA . GLU A 1 106 ? 8.109 5.09 -4.488 1 93.94 106 GLU A CA 1
ATOM 819 C C . GLU A 1 106 ? 8.508 5.469 -3.064 1 93.94 106 GLU A C 1
ATOM 821 O O . GLU A 1 106 ? 8.602 4.605 -2.191 1 93.94 106 GLU A O 1
ATOM 826 N N . LEU A 1 107 ? 8.789 6.738 -2.883 1 94.56 107 LEU A N 1
ATOM 827 C CA . LEU A 1 107 ? 9.219 7.238 -1.581 1 94.56 107 LEU A CA 1
ATOM 828 C C . LEU A 1 107 ? 8.102 7.102 -0.553 1 94.56 107 LEU A C 1
ATOM 830 O O . LEU A 1 107 ? 8.352 6.75 0.601 1 94.56 107 LEU A O 1
ATOM 834 N N . ILE A 1 108 ? 6.863 7.316 -0.994 1 94.94 108 ILE A N 1
ATOM 835 C CA . ILE A 1 108 ? 5.734 7.344 -0.07 1 94.94 108 ILE A CA 1
ATOM 836 C C . ILE A 1 108 ? 5.199 5.93 0.135 1 94.94 108 ILE A C 1
ATOM 838 O O . ILE A 1 108 ? 4.543 5.648 1.141 1 94.94 108 ILE A O 1
ATOM 842 N N . ARG A 1 109 ? 5.406 5.145 -0.95 1 94.19 109 ARG A N 1
ATOM 843 C CA . ARG A 1 109 ? 4.863 3.789 -0.897 1 94.19 109 ARG A CA 1
ATOM 844 C C . ARG A 1 109 ? 5.613 2.863 -1.849 1 94.19 109 ARG A C 1
ATOM 846 O O . ARG A 1 109 ? 5.984 3.268 -2.953 1 94.19 109 ARG A O 1
ATOM 853 N N . SER A 1 110 ? 5.793 1.677 -1.434 1 95.5 110 SER A N 1
ATOM 854 C CA . SER A 1 110 ? 6.277 0.577 -2.26 1 95.5 110 SER A CA 1
ATOM 855 C C . SER A 1 110 ? 5.543 -0.72 -1.943 1 95.5 110 SER A C 1
ATOM 857 O O . SER A 1 110 ? 5.258 -1.011 -0.78 1 95.5 110 SER A O 1
ATOM 859 N N . ALA A 1 111 ? 5.234 -1.459 -2.98 1 95.31 111 ALA A N 1
ATOM 860 C CA . ALA A 1 111 ? 4.461 -2.672 -2.727 1 95.31 111 ALA A CA 1
ATOM 861 C C . ALA A 1 111 ? 4.422 -3.564 -3.965 1 95.31 111 ALA A C 1
ATOM 863 O O . ALA A 1 111 ? 4.496 -3.074 -5.094 1 95.31 111 ALA A O 1
ATOM 864 N N . PHE A 1 112 ? 4.25 -4.855 -3.656 1 96.5 112 PHE A N 1
ATOM 865 C CA . PHE A 1 112 ? 3.781 -5.73 -4.727 1 96.5 112 PHE A CA 1
ATOM 866 C C . PHE A 1 112 ? 2.354 -5.379 -5.125 1 96.5 112 PHE A C 1
ATOM 868 O O . PHE A 1 112 ? 1.557 -4.945 -4.289 1 96.5 112 PHE A O 1
ATOM 875 N N . ARG A 1 113 ? 2.107 -5.555 -6.457 1 93.94 113 ARG A N 1
ATOM 876 C CA . ARG A 1 113 ? 0.779 -5.227 -6.965 1 93.94 113 ARG A CA 1
ATOM 877 C C . ARG A 1 113 ? 0.438 -6.07 -8.195 1 93.94 113 ARG A C 1
ATOM 879 O O . ARG A 1 113 ? 1.321 -6.684 -8.797 1 93.94 113 ARG A O 1
ATOM 886 N N . ILE A 1 114 ? -0.846 -6.141 -8.422 1 94.06 114 ILE A N 1
ATOM 887 C CA . ILE A 1 114 ? -1.325 -6.738 -9.664 1 94.06 114 ILE A CA 1
ATOM 888 C C . ILE A 1 114 ? -1.713 -5.641 -10.656 1 94.06 114 ILE A C 1
ATOM 890 O O . ILE A 1 114 ? -2.422 -4.695 -10.297 1 94.06 114 ILE A O 1
ATOM 894 N N . ILE A 1 115 ? -1.145 -5.742 -11.906 1 93.69 115 ILE A N 1
ATOM 895 C CA . ILE A 1 115 ? -1.536 -4.773 -12.922 1 93.69 115 ILE A CA 1
ATOM 896 C C . ILE A 1 115 ? -2.068 -5.5 -14.156 1 93.69 115 ILE A C 1
ATOM 898 O O . ILE A 1 115 ? -1.856 -6.707 -14.312 1 93.69 115 ILE A O 1
ATOM 902 N N . ASN A 1 116 ? -2.916 -4.797 -14.984 1 93.06 116 ASN A N 1
ATOM 903 C CA . ASN A 1 116 ? -3.484 -5.32 -16.219 1 93.06 116 ASN A CA 1
ATOM 904 C C . ASN A 1 116 ? -4.34 -6.559 -15.969 1 93.06 116 ASN A C 1
ATOM 906 O O . ASN A 1 116 ? -4.207 -7.566 -16.656 1 93.06 116 ASN A O 1
ATOM 910 N N . ASN A 1 117 ? -5.164 -6.547 -14.93 1 90.56 117 ASN A N 1
ATOM 911 C CA . ASN A 1 117 ? -6.113 -7.613 -14.641 1 90.56 117 ASN A CA 1
ATOM 912 C C . ASN A 1 117 ? -7.367 -7.496 -15.508 1 90.56 117 ASN A C 1
ATOM 914 O O . ASN A 1 117 ? -8.203 -6.613 -15.281 1 90.56 117 ASN A O 1
ATOM 918 N N . PRO A 1 118 ? -7.531 -8.406 -16.406 1 91.69 118 PRO A N 1
ATOM 919 C CA . PRO A 1 118 ? -8.68 -8.289 -17.312 1 91.69 118 PRO A CA 1
ATOM 920 C C . PRO A 1 118 ? -10.008 -8.555 -16.609 1 91.69 118 PRO A C 1
ATOM 922 O O . PRO A 1 118 ? -11.07 -8.219 -17.141 1 91.69 118 PRO A O 1
ATOM 925 N N . GLN A 1 119 ? -9.977 -9.164 -15.375 1 87.62 119 GLN A N 1
ATOM 926 C CA . GLN A 1 119 ? -11.195 -9.477 -14.641 1 87.62 119 GLN A CA 1
ATOM 927 C C . GLN A 1 119 ? -11.672 -8.273 -13.828 1 87.62 119 GLN A C 1
ATOM 929 O O . GLN A 1 119 ? -12.789 -8.273 -13.312 1 87.62 119 GLN A O 1
ATOM 934 N N . ALA A 1 120 ? -10.812 -7.312 -13.703 1 82.75 120 ALA A N 1
ATOM 935 C CA . ALA A 1 120 ? -11.141 -6.164 -12.867 1 82.75 120 ALA A CA 1
ATOM 936 C C . ALA A 1 120 ? -11.93 -5.117 -13.648 1 82.75 120 ALA A C 1
ATOM 938 O O . ALA A 1 120 ? -11.578 -4.789 -14.781 1 82.75 120 ALA A O 1
ATOM 939 N N . GLU A 1 121 ? -13.078 -4.73 -13.195 1 75.38 121 GLU A N 1
ATOM 940 C CA . GLU A 1 121 ? -13.852 -3.648 -13.797 1 75.38 121 GLU A CA 1
ATOM 941 C C . GLU A 1 121 ? -13.266 -2.287 -13.43 1 75.38 121 GLU A C 1
ATOM 943 O O . GLU A 1 121 ? -13.102 -1.424 -14.297 1 75.38 121 GLU A O 1
ATOM 948 N N . HIS A 1 122 ? -13.352 -2.016 -12.188 1 65.62 122 HIS A N 1
ATOM 949 C CA . HIS A 1 122 ? -12.758 -0.784 -11.68 1 65.62 122 HIS A CA 1
ATOM 950 C C . HIS A 1 122 ? -11.867 -1.062 -10.477 1 65.62 122 HIS A C 1
ATOM 952 O O . HIS A 1 122 ? -12.227 -1.849 -9.602 1 65.62 122 HIS A O 1
ATOM 958 N N . GLY A 1 123 ? -10.555 -0.706 -10.766 1 59.5 123 GLY A N 1
ATOM 959 C CA . GLY A 1 123 ? -9.773 -0.711 -9.547 1 59.5 123 GLY A CA 1
ATOM 960 C C . GLY A 1 123 ? -10.148 0.403 -8.586 1 59.5 123 GLY A C 1
ATOM 961 O O . GLY A 1 123 ? -10.625 1.457 -9.016 1 59.5 123 GLY A O 1
ATOM 962 N N . CYS A 1 124 ? -10.32 -0.028 -7.273 1 63.34 124 CYS A N 1
ATOM 963 C CA . CYS A 1 124 ? -10.555 1.055 -6.324 1 63.34 124 CYS A CA 1
ATOM 964 C C . CYS A 1 124 ? -9.375 2.016 -6.293 1 63.34 124 CYS A C 1
ATOM 966 O O . CYS A 1 124 ? -8.273 1.673 -6.742 1 63.34 124 CYS A O 1
ATOM 968 N N . SER A 1 125 ? -9.578 3.279 -6.086 1 58.69 125 SER A N 1
ATOM 969 C CA . SER A 1 125 ? -8.586 4.344 -6.09 1 58.69 125 SER A CA 1
ATOM 970 C C . SER A 1 125 ? -7.363 3.961 -5.258 1 58.69 125 SER A C 1
ATOM 972 O O . SER A 1 125 ? -6.277 4.52 -5.445 1 58.69 125 SER A O 1
ATOM 974 N N . CYS A 1 126 ? -7.613 2.955 -4.402 1 62.72 126 CYS A N 1
ATOM 975 C CA . CYS A 1 126 ? -6.5 2.67 -3.506 1 62.72 126 CYS A CA 1
ATOM 976 C C . CYS A 1 126 ? -5.492 1.733 -4.164 1 62.72 126 CYS A C 1
ATOM 978 O O . CYS A 1 126 ? -4.348 1.63 -3.719 1 62.72 126 CYS A O 1
ATOM 980 N N . GLY A 1 127 ? -5.77 1.128 -5.184 1 64.25 127 GLY A N 1
ATOM 981 C CA . GLY A 1 127 ? -4.887 0.265 -5.949 1 64.25 127 GLY A CA 1
ATOM 982 C C . GLY A 1 127 ? -4.816 -1.15 -5.41 1 64.25 127 GLY A C 1
ATOM 983 O O . GLY A 1 127 ? -4.254 -2.039 -6.051 1 64.25 127 GLY A O 1
ATOM 984 N N . ALA A 1 128 ? -5.371 -1.311 -4.176 1 64.06 128 ALA A N 1
ATOM 985 C CA . ALA A 1 128 ? -5.293 -2.629 -3.555 1 64.06 128 ALA A CA 1
ATOM 986 C C . ALA A 1 128 ? -6.633 -3.352 -3.623 1 64.06 128 ALA A C 1
ATOM 988 O O . ALA A 1 128 ? -6.734 -4.527 -3.262 1 64.06 128 ALA A O 1
ATOM 989 N N . SER A 1 129 ? -7.656 -2.648 -4.086 1 64.38 129 SER A N 1
ATOM 990 C CA . SER A 1 129 ? -9.008 -3.199 -4.148 1 64.38 129 SER A CA 1
ATOM 991 C C . SER A 1 129 ? -9.617 -3.006 -5.531 1 64.38 129 SER A C 1
ATOM 993 O O . SER A 1 129 ? -9.242 -2.084 -6.258 1 64.38 129 SER A O 1
ATOM 995 N N . PHE A 1 130 ? -10.453 -4.039 -5.918 1 66.75 130 PHE A N 1
ATOM 996 C CA . PHE A 1 130 ? -11.086 -3.996 -7.23 1 66.75 130 PHE A CA 1
ATOM 997 C C . PHE A 1 130 ? -12.461 -4.652 -7.188 1 66.75 130 PHE A C 1
ATOM 999 O O . PHE A 1 130 ? -12.766 -5.414 -6.266 1 66.75 130 PHE A O 1
ATOM 1006 N N . SER A 1 131 ? -13.227 -4.191 -8.148 1 66.06 131 SER A N 1
ATOM 1007 C CA . SER A 1 131 ? -14.5 -4.863 -8.375 1 66.06 131 SER A CA 1
ATOM 1008 C C . SER A 1 131 ? -14.461 -5.711 -9.648 1 66.06 131 SER A C 1
ATOM 1010 O O . SER A 1 131 ? -13.664 -5.445 -10.555 1 66.06 131 SER A O 1
ATOM 1012 N N . ILE A 1 132 ? -15.203 -6.844 -9.617 1 65.5 132 ILE A N 1
ATOM 1013 C CA . ILE A 1 132 ? -15.203 -7.75 -10.758 1 65.5 132 ILE A CA 1
ATOM 1014 C C . ILE A 1 132 ? -16.188 -7.246 -11.82 1 65.5 132 ILE A C 1
ATOM 1016 O O . ILE A 1 132 ? -17.266 -6.766 -11.492 1 65.5 132 ILE A O 1
ATOM 1020 N N . LYS A 1 133 ? -15.695 -7.48 -13.078 1 64.25 133 LYS A N 1
ATOM 1021 C CA . LYS A 1 133 ? -16.594 -7.203 -14.203 1 64.25 133 LYS A CA 1
ATOM 1022 C C . LYS A 1 133 ? -17.734 -8.219 -14.258 1 64.25 133 LYS A C 1
ATOM 1024 O O . LYS A 1 133 ? -17.5 -9.422 -14.094 1 64.25 133 LYS A O 1
ATOM 1029 N N . VAL A 1 134 ? -18.875 -7.695 -13.953 1 54.28 134 VAL A N 1
ATOM 1030 C CA . VAL A 1 134 ? -20.031 -8.57 -14.125 1 54.28 134 VAL A CA 1
ATOM 1031 C C . VAL A 1 134 ? -20.438 -8.586 -15.602 1 54.28 134 VAL A C 1
ATOM 1033 O O . VAL A 1 134 ? -20.25 -7.598 -16.312 1 54.28 134 VAL A O 1
ATOM 1036 N N . MET B 1 1 ? 29.703 3.832 81.812 1 29.44 1 MET B N 1
ATOM 1037 C CA . MET B 1 1 ? 28.438 4.141 81.125 1 29.44 1 MET B CA 1
ATOM 1038 C C . MET B 1 1 ? 28.672 4.598 79.688 1 29.44 1 MET B C 1
ATOM 1040 O O . MET B 1 1 ? 29.328 5.609 79.438 1 29.44 1 MET B O 1
ATOM 1044 N N . VAL B 1 2 ? 28.922 3.559 78.812 1 32.41 2 VAL B N 1
ATOM 1045 C CA . VAL B 1 2 ? 29.406 3.449 77.438 1 32.41 2 VAL B CA 1
ATOM 1046 C C . VAL B 1 2 ? 28.406 4.098 76.438 1 32.41 2 VAL B C 1
ATOM 1048 O O . VAL B 1 2 ? 27.234 3.699 76.438 1 32.41 2 VAL B O 1
ATOM 1051 N N . ASN B 1 3 ? 28.438 5.461 76.375 1 30.31 3 ASN B N 1
ATOM 1052 C CA . ASN B 1 3 ? 27.609 6.375 75.562 1 30.31 3 ASN B CA 1
ATOM 1053 C C . ASN B 1 3 ? 27.734 6.098 74.062 1 30.31 3 ASN B C 1
ATOM 1055 O O . ASN B 1 3 ? 28.766 6.414 73.438 1 30.31 3 ASN B O 1
ATOM 1059 N N . SER B 1 4 ? 27.406 4.848 73.625 1 33.97 4 SER B N 1
ATOM 1060 C CA . SER B 1 4 ? 27.547 4.418 72.25 1 33.97 4 SER B CA 1
ATOM 1061 C C . SER B 1 4 ? 26.672 5.254 71.312 1 33.97 4 SER B C 1
ATOM 1063 O O . SER B 1 4 ? 25.453 5.258 71.438 1 33.97 4 SER B O 1
ATOM 1065 N N . THR B 1 5 ? 27.094 6.551 71.125 1 31.38 5 THR B N 1
ATOM 1066 C CA . THR B 1 5 ? 26.344 7.488 70.25 1 31.38 5 THR B CA 1
ATOM 1067 C C . THR B 1 5 ? 26.281 6.977 68.812 1 31.38 5 THR B C 1
ATOM 1069 O O . THR B 1 5 ? 27.297 6.836 68.188 1 31.38 5 THR B O 1
ATOM 1072 N N . VAL B 1 6 ? 25.453 5.957 68.562 1 32.38 6 VAL B N 1
ATOM 1073 C CA . VAL B 1 6 ? 25.25 5.367 67.25 1 32.38 6 VAL B CA 1
ATOM 1074 C C . VAL B 1 6 ? 24.781 6.441 66.312 1 32.38 6 VAL B C 1
ATOM 1076 O O . VAL B 1 6 ? 23.734 7.074 66.5 1 32.38 6 VAL B O 1
ATOM 1079 N N . ARG B 1 7 ? 25.734 7.309 65.75 1 34.03 7 ARG B N 1
ATOM 1080 C CA . ARG B 1 7 ? 25.422 8.336 64.75 1 34.03 7 ARG B CA 1
ATOM 1081 C C . ARG B 1 7 ? 24.688 7.738 63.594 1 34.03 7 ARG B C 1
ATOM 1083 O O . ARG B 1 7 ? 25.125 6.723 63.031 1 34.03 7 ARG B O 1
ATOM 1090 N N . GLY B 1 8 ? 23.406 7.91 63.5 1 30.69 8 GLY B N 1
ATOM 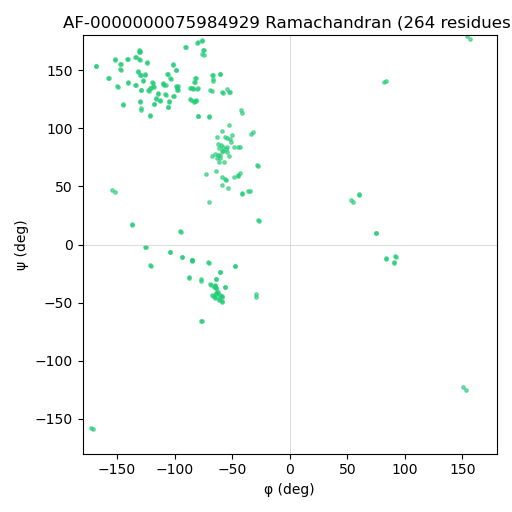1091 C CA . GLY B 1 8 ? 22.422 7.59 62.5 1 30.69 8 GLY B CA 1
ATOM 1092 C C . GLY B 1 8 ? 22.828 8.07 61.094 1 30.69 8 GLY B C 1
ATOM 1093 O O . GLY B 1 8 ? 23.312 9.195 60.938 1 30.69 8 GLY B O 1
ATOM 1094 N N . LEU B 1 9 ? 23.469 7.195 60.281 1 31.12 9 LEU B N 1
ATOM 1095 C CA . LEU B 1 9 ? 23.875 7.359 58.875 1 31.12 9 LEU B CA 1
ATOM 1096 C C . LEU B 1 9 ? 22.719 7.906 58.031 1 31.12 9 LEU B C 1
ATOM 1098 O O . LEU B 1 9 ? 21.688 7.262 57.906 1 31.12 9 LEU B O 1
ATOM 1102 N N . ALA B 1 10 ? 22.516 9.227 58 1 28.14 10 ALA B N 1
ATOM 1103 C CA . ALA B 1 10 ? 21.531 9.945 57.188 1 28.14 10 ALA B CA 1
ATOM 1104 C C . ALA B 1 10 ? 21.703 9.633 55.688 1 28.14 10 ALA B C 1
ATOM 1106 O O . ALA B 1 10 ? 22.672 10.062 55.062 1 28.14 10 ALA B O 1
ATOM 1107 N N . GLY B 1 11 ? 21.672 8.43 55.219 1 29.97 11 GLY B N 1
ATOM 1108 C CA . GLY B 1 11 ? 21.859 8.188 53.812 1 29.97 11 GLY B CA 1
ATOM 1109 C C . GLY B 1 11 ? 20.891 8.961 52.938 1 29.97 11 GLY B C 1
ATOM 1110 O O . GLY B 1 11 ? 19.688 8.688 52.938 1 29.97 11 GLY B O 1
ATOM 1111 N N . ASN B 1 12 ? 20.797 10.305 53.031 1 29.2 12 ASN B N 1
ATOM 1112 C CA . ASN B 1 12 ? 19.75 10.914 52.219 1 29.2 12 ASN B CA 1
ATOM 1113 C C . ASN B 1 12 ? 19.859 10.516 50.75 1 29.2 12 ASN B C 1
ATOM 1115 O O . ASN B 1 12 ? 20.953 10.273 50.25 1 29.2 12 ASN B O 1
ATOM 1119 N N . LYS B 1 13 ? 18.625 10.125 50.188 1 29.61 13 LYS B N 1
ATOM 1120 C CA . LYS B 1 13 ? 17.984 9.664 48.969 1 29.61 13 LYS B CA 1
ATOM 1121 C C . LYS B 1 13 ? 18.203 10.664 47.844 1 29.61 13 LYS B C 1
ATOM 1123 O O . LYS B 1 13 ? 17.859 11.844 47.969 1 29.61 13 LYS B O 1
ATOM 1128 N N . PHE B 1 14 ? 19.359 10.609 47.125 1 31.62 14 PHE B N 1
ATOM 1129 C CA . PHE B 1 14 ? 19.484 11.406 45.906 1 31.62 14 PHE B CA 1
ATOM 1130 C C . PHE B 1 14 ? 18.328 11.117 44.938 1 31.62 14 PHE B C 1
ATOM 1132 O O . PHE B 1 14 ? 18.062 9.969 44.594 1 31.62 14 PHE B O 1
ATOM 1139 N N . SER B 1 15 ? 17.188 11.891 45 1 30.14 15 SER B N 1
ATOM 1140 C CA . SER B 1 15 ? 16.016 11.859 44.125 1 30.14 15 SER B CA 1
ATOM 1141 C C . SER B 1 15 ? 16.422 12.102 42.656 1 30.14 15 SER B C 1
ATOM 1143 O O . SER B 1 15 ? 16.938 13.164 42.344 1 30.14 15 SER B O 1
ATOM 1145 N N . VAL B 1 16 ? 17.062 11.273 41.938 1 31.69 16 VAL B N 1
ATOM 1146 C CA . VAL B 1 16 ? 17.328 11.406 40.5 1 31.69 16 VAL B CA 1
ATOM 1147 C C . VAL B 1 16 ? 16.016 11.641 39.75 1 31.69 16 VAL B C 1
ATOM 1149 O O . VAL B 1 16 ? 15.211 10.719 39.594 1 31.69 16 VAL B O 1
ATOM 1152 N N . SER B 1 17 ? 15.109 12.539 40.094 1 29.19 17 SER B N 1
ATOM 1153 C CA . SER B 1 17 ? 13.852 12.594 39.344 1 29.19 17 SER B CA 1
ATOM 1154 C C . SER B 1 17 ? 14.07 13.117 37.938 1 29.19 17 SER B C 1
ATOM 1156 O O . SER B 1 17 ? 13.109 13.477 37.25 1 29.19 17 SER B O 1
ATOM 1158 N N . ALA B 1 18 ? 15.039 12.953 37.094 1 33.62 18 ALA B N 1
ATOM 1159 C CA . ALA B 1 18 ? 14.969 13.758 35.875 1 33.62 18 ALA B CA 1
ATOM 1160 C C . ALA B 1 18 ? 13.734 13.398 35.062 1 33.62 18 ALA B C 1
ATOM 1162 O O . ALA B 1 18 ? 13.539 12.234 34.688 1 33.62 18 ALA B O 1
ATOM 1163 N N . GLU B 1 19 ? 12.539 14.078 35.219 1 30.41 19 GLU B N 1
ATOM 1164 C CA . GLU B 1 19 ? 11.32 14.008 34.438 1 30.41 19 GLU B CA 1
ATOM 1165 C C . GLU B 1 19 ? 11.617 14.258 32.969 1 30.41 19 GLU B C 1
ATOM 1167 O O . GLU B 1 19 ? 12.258 15.25 32.594 1 30.41 19 GLU B O 1
ATOM 1172 N N . HIS B 1 20 ? 12.086 13.312 32.25 1 33 20 HIS B N 1
ATOM 1173 C CA . HIS B 1 20 ? 12.078 13.414 30.797 1 33 20 HIS B CA 1
ATOM 1174 C C . HIS B 1 20 ? 10.742 13.969 30.297 1 33 20 HIS B C 1
ATOM 1176 O O . HIS B 1 20 ? 9.688 13.406 30.594 1 33 20 HIS B O 1
ATOM 1182 N N . ASN B 1 21 ? 10.5 15.281 30.25 1 30.09 21 ASN B N 1
ATOM 1183 C CA . ASN B 1 21 ? 9.375 16 29.641 1 30.09 21 ASN B CA 1
ATOM 1184 C C . ASN B 1 21 ? 9.062 15.469 28.25 1 30.09 21 ASN B C 1
ATOM 1186 O O . ASN B 1 21 ? 9.852 15.648 27.328 1 30.09 21 ASN B O 1
ATOM 1190 N N . SER B 1 22 ? 8.734 14.227 28.094 1 36 22 SER B N 1
ATOM 1191 C CA . SER B 1 22 ? 8.039 13.875 26.859 1 36 22 SER B CA 1
ATOM 1192 C C . SER B 1 22 ? 6.965 14.906 26.516 1 36 22 SER B C 1
ATOM 1194 O O . SER B 1 22 ? 5.984 15.055 27.25 1 36 22 SER B O 1
ATOM 1196 N N . ASP B 1 23 ? 7.316 16.078 26.297 1 34.91 23 ASP B N 1
ATOM 1197 C CA . ASP B 1 23 ? 6.363 17.031 25.734 1 34.91 23 ASP B CA 1
ATOM 1198 C C . ASP B 1 23 ? 5.41 16.344 24.766 1 34.91 23 ASP B C 1
ATOM 1200 O O . ASP B 1 23 ? 5.793 16.031 23.625 1 34.91 23 ASP B O 1
ATOM 1204 N N . VAL B 1 24 ? 4.871 15.234 25.125 1 38.59 24 VAL B N 1
ATOM 1205 C CA . VAL B 1 24 ? 3.645 14.844 24.438 1 38.59 24 VAL B CA 1
ATOM 1206 C C . VAL B 1 24 ? 2.746 16.062 24.25 1 38.59 24 VAL B C 1
ATOM 1208 O O . VAL B 1 24 ? 2.154 16.562 25.219 1 38.59 24 VAL B O 1
ATOM 1211 N N . ASN B 1 25 ? 3.213 17.234 23.844 1 37.19 25 ASN B N 1
ATOM 1212 C CA . ASN B 1 25 ? 2.186 18.172 23.406 1 37.19 25 ASN B CA 1
ATOM 1213 C C . ASN B 1 25 ? 0.953 17.453 22.875 1 37.19 25 ASN B C 1
ATOM 1215 O O . ASN B 1 25 ? 1.003 16.828 21.812 1 37.19 25 ASN B O 1
ATOM 1219 N N . SER B 1 26 ? 0.234 16.797 23.656 1 42.34 26 SER B N 1
ATOM 1220 C CA . SER B 1 26 ? -1.133 16.328 23.469 1 42.34 26 SER B CA 1
ATOM 1221 C C . SER B 1 26 ? -1.895 17.219 22.5 1 42.34 26 SER B C 1
ATOM 1223 O O . SER B 1 26 ? -2.773 17.984 22.906 1 42.34 26 SER B O 1
ATOM 1225 N N . ASN B 1 27 ? -1.242 18.078 21.578 1 46.72 27 ASN B N 1
ATOM 1226 C CA . ASN B 1 27 ? -1.979 18.969 20.688 1 46.72 27 ASN B CA 1
ATOM 1227 C C . ASN B 1 27 ? -3.199 18.281 20.094 1 46.72 27 ASN B C 1
ATOM 1229 O O . ASN B 1 27 ? -3.104 17.141 19.625 1 46.72 27 ASN B O 1
ATOM 1233 N N . LYS B 1 28 ? -4.445 18.719 20.375 1 63.84 28 LYS B N 1
ATOM 1234 C CA . LYS B 1 28 ? -5.742 18.531 19.734 1 63.84 28 LYS B CA 1
ATOM 1235 C C . LYS B 1 28 ? -5.598 18.438 18.219 1 63.84 28 LYS B C 1
ATOM 1237 O O . LYS B 1 28 ? -5.074 19.359 17.594 1 63.84 28 LYS B O 1
ATOM 1242 N N . GLY B 1 29 ? -5.527 17.172 17.719 1 89.31 29 GLY B N 1
ATOM 1243 C CA . GLY B 1 29 ? -5.48 17.031 16.266 1 89.31 29 GLY B CA 1
ATOM 1244 C C . GLY B 1 29 ? -4.77 15.773 15.82 1 89.31 29 GLY B C 1
ATOM 1245 O O . GLY B 1 29 ? -4.977 14.703 16.375 1 89.31 29 GLY B O 1
ATOM 1246 N N . LEU B 1 30 ? -3.738 15.906 14.945 1 96.5 30 LEU B N 1
ATOM 1247 C CA . LEU B 1 30 ? -3.035 14.773 14.367 1 96.5 30 LEU B CA 1
ATOM 1248 C C . LEU B 1 30 ? -1.749 14.477 15.133 1 96.5 30 LEU B C 1
ATOM 1250 O O . LEU B 1 30 ? -1.029 15.398 15.523 1 96.5 30 LEU B O 1
ATOM 1254 N N . LYS B 1 31 ? -1.476 13.234 15.406 1 97.75 31 LYS B N 1
ATOM 1255 C CA . LYS B 1 31 ? -0.202 12.781 15.961 1 97.75 31 LYS B CA 1
ATOM 1256 C C . LYS B 1 31 ? 0.707 12.234 14.859 1 97.75 31 LYS B C 1
ATOM 1258 O O . LYS B 1 31 ? 0.228 11.695 13.859 1 97.75 31 LYS B O 1
ATOM 1263 N N . ILE B 1 32 ? 2.006 12.391 15.109 1 98.44 32 ILE B N 1
ATOM 1264 C CA . ILE B 1 32 ? 3.018 11.875 14.195 1 98.44 32 ILE B CA 1
ATOM 1265 C C . ILE B 1 32 ? 3.881 10.836 14.906 1 98.44 32 ILE B C 1
ATOM 1267 O O . ILE B 1 32 ? 4.512 11.141 15.922 1 98.44 32 ILE B O 1
ATOM 1271 N N . SER B 1 33 ? 3.914 9.617 14.383 1 98.62 33 SER B N 1
ATOM 1272 C CA . SER B 1 33 ? 4.648 8.531 15.031 1 98.62 33 SER B CA 1
ATOM 1273 C C . SER B 1 33 ? 6.152 8.688 14.836 1 98.62 33 SER B C 1
ATOM 1275 O O . SER B 1 33 ? 6.594 9.445 13.969 1 98.62 33 SER B O 1
ATOM 1277 N N . ASP B 1 34 ? 6.906 7.91 15.594 1 98.5 34 ASP B N 1
ATOM 1278 C CA . ASP B 1 34 ? 8.359 7.879 15.445 1 98.5 34 ASP B CA 1
ATOM 1279 C C . ASP B 1 34 ? 8.75 7.371 14.062 1 98.5 34 ASP B C 1
ATOM 1281 O O . ASP B 1 34 ? 9.695 7.883 13.453 1 98.5 34 ASP B O 1
ATOM 1285 N N . THR B 1 35 ? 8.055 6.363 13.578 1 98.56 35 THR B N 1
ATOM 1286 C CA . THR B 1 35 ? 8.398 5.77 12.289 1 98.56 35 THR B CA 1
ATOM 1287 C C . THR B 1 35 ? 8.094 6.738 11.156 1 98.56 35 THR B C 1
ATOM 1289 O O . THR B 1 35 ? 8.82 6.781 10.156 1 98.56 35 THR B O 1
ATOM 1292 N N . CYS B 1 36 ? 7.066 7.512 11.32 1 98.38 36 CYS B N 1
ATOM 1293 C CA . CYS B 1 36 ? 6.789 8.555 10.336 1 98.38 36 CYS B CA 1
ATOM 1294 C C . CYS B 1 36 ? 7.898 9.594 10.32 1 98.38 36 CYS B C 1
ATOM 1296 O O . CYS B 1 36 ? 8.391 9.977 9.258 1 98.38 36 CYS B O 1
ATOM 1298 N N . VAL B 1 37 ? 8.281 10 11.508 1 98.44 37 VAL B N 1
ATOM 1299 C CA . VAL B 1 37 ? 9.352 10.984 11.617 1 98.44 37 VAL B CA 1
ATOM 1300 C C . VAL B 1 37 ? 10.617 10.453 10.953 1 98.44 37 VAL B C 1
ATOM 1302 O O . VAL B 1 37 ? 11.234 11.141 10.141 1 98.44 37 VAL B O 1
ATOM 1305 N N . LYS B 1 38 ? 10.93 9.297 11.297 1 98.25 38 LYS B N 1
ATOM 1306 C CA . LYS B 1 38 ? 12.141 8.672 10.773 1 98.25 38 LYS B CA 1
ATOM 1307 C C . LYS B 1 38 ? 12.102 8.602 9.25 1 98.25 38 LYS B C 1
ATOM 1309 O O . LYS B 1 38 ? 13.07 8.961 8.578 1 98.25 38 LYS B O 1
ATOM 1314 N N . ARG B 1 39 ? 11 8.211 8.711 1 98.44 39 ARG B N 1
ATOM 1315 C CA . ARG B 1 39 ? 10.883 8.07 7.262 1 98.44 39 ARG B CA 1
ATOM 1316 C C . ARG B 1 39 ? 10.961 9.43 6.57 1 98.44 39 ARG B C 1
ATOM 1318 O O . ARG B 1 39 ? 11.656 9.578 5.562 1 98.44 39 ARG B O 1
ATOM 1325 N N . LEU B 1 40 ? 10.305 10.383 7.082 1 98.31 40 LEU B N 1
ATOM 1326 C CA . LEU B 1 40 ? 10.312 11.703 6.465 1 98.31 40 LEU B CA 1
ATOM 1327 C C . LEU B 1 40 ? 11.719 12.305 6.488 1 98.31 40 LEU B C 1
ATOM 1329 O O . LEU B 1 40 ? 12.125 12.977 5.535 1 98.31 40 LEU B O 1
ATOM 1333 N N . LYS B 1 41 ? 12.398 12.078 7.516 1 97.5 41 LYS B N 1
ATOM 1334 C CA . LYS B 1 41 ? 13.766 12.594 7.598 1 97.5 41 LYS B CA 1
ATOM 1335 C C . LYS B 1 41 ? 14.656 11.961 6.531 1 97.5 41 LYS B C 1
ATOM 1337 O O . LYS B 1 41 ? 15.609 12.586 6.062 1 97.5 41 LYS B O 1
ATOM 1342 N N . GLN B 1 42 ? 14.328 10.789 6.191 1 97.25 42 GLN B N 1
ATOM 1343 C CA . GLN B 1 42 ? 15.102 10.062 5.191 1 97.25 42 GLN B CA 1
ATOM 1344 C C . GLN B 1 42 ? 14.773 10.547 3.783 1 97.25 42 GLN B C 1
ATOM 1346 O O . GLN B 1 42 ? 15.633 10.555 2.904 1 97.25 42 GLN B O 1
ATOM 1351 N N . ILE B 1 43 ? 13.555 11.008 3.58 1 97.31 43 ILE B N 1
ATOM 1352 C CA . ILE B 1 43 ? 13.141 11.125 2.184 1 97.31 43 ILE B CA 1
ATOM 1353 C C . ILE B 1 43 ? 12.773 12.57 1.867 1 97.31 43 ILE B C 1
ATOM 1355 O O . ILE B 1 43 ? 12.641 12.945 0.699 1 97.31 43 ILE B O 1
ATOM 1359 N N . ALA B 1 44 ? 12.531 13.344 2.828 1 94.56 44 ALA B N 1
ATOM 1360 C CA . ALA B 1 44 ? 12.062 14.711 2.604 1 94.56 44 ALA B CA 1
ATOM 1361 C C . ALA B 1 44 ? 13.164 15.727 2.879 1 94.56 44 ALA B C 1
ATOM 1363 O O . ALA B 1 44 ? 13.688 15.797 3.994 1 94.56 44 ALA B O 1
ATOM 1364 N N . SER B 1 45 ? 13.5 16.422 1.89 1 92.38 45 SER B N 1
ATOM 1365 C CA . SER B 1 45 ? 14.445 17.531 2.047 1 92.38 45 SER B CA 1
ATOM 1366 C C . SER B 1 45 ? 13.773 18.734 2.678 1 92.38 45 SER B C 1
ATOM 1368 O O . SER B 1 45 ? 12.562 18.75 2.891 1 92.38 45 SER B O 1
ATOM 1370 N N . ASP B 1 46 ? 14.617 19.75 2.943 1 91.88 46 ASP B N 1
ATOM 1371 C CA . ASP B 1 46 ? 14.086 20.984 3.523 1 91.88 46 ASP B CA 1
ATOM 1372 C C . ASP B 1 46 ? 13.008 21.594 2.625 1 91.88 46 ASP B C 1
ATOM 1374 O O . ASP B 1 46 ? 13.195 21.703 1.411 1 91.88 46 ASP B O 1
ATOM 1378 N N . GLY B 1 47 ? 11.906 21.922 3.223 1 94.25 47 GLY B N 1
ATOM 1379 C CA . GLY B 1 47 ? 10.812 22.547 2.49 1 94.25 47 GLY B CA 1
ATOM 1380 C C . GLY B 1 47 ? 9.812 21.547 1.943 1 94.25 47 GLY B C 1
ATOM 1381 O O . GLY B 1 47 ? 8.758 21.938 1.43 1 94.25 47 GLY B O 1
ATOM 1382 N N . VAL B 1 48 ? 10.156 20.297 2.02 1 97.12 48 VAL B N 1
ATOM 1383 C CA . VAL B 1 48 ? 9.25 19.25 1.562 1 97.12 48 VAL B CA 1
ATOM 1384 C C . VAL B 1 48 ? 8.492 18.672 2.75 1 97.12 48 VAL B C 1
ATOM 1386 O O . VAL B 1 48 ? 9.07 18.438 3.812 1 97.12 48 VAL B O 1
ATOM 1389 N N . PHE B 1 49 ? 7.227 18.484 2.619 1 97.94 49 PHE B N 1
ATOM 1390 C CA . PHE B 1 49 ? 6.418 17.938 3.697 1 97.94 49 PHE B CA 1
ATOM 1391 C C . PHE B 1 49 ? 5.48 16.859 3.17 1 97.94 49 PHE B C 1
ATOM 1393 O O . PHE B 1 49 ? 5.297 16.719 1.957 1 97.94 49 PHE B O 1
ATOM 1400 N N . LEU B 1 50 ? 5.004 16.078 4.039 1 98.56 50 LEU B N 1
ATOM 1401 C CA . LEU B 1 50 ? 3.996 15.07 3.705 1 98.56 50 LEU B CA 1
ATOM 1402 C C . LEU B 1 50 ? 2.602 15.688 3.701 1 98.56 50 LEU B C 1
ATOM 1404 O O . LEU B 1 50 ? 2.16 16.25 4.707 1 98.56 50 LEU B O 1
ATOM 1408 N N . ARG B 1 51 ? 1.934 15.562 2.584 1 98.62 51 ARG B N 1
ATOM 1409 C CA . ARG B 1 51 ? 0.536 15.984 2.512 1 98.62 51 ARG B CA 1
ATOM 1410 C C . ARG B 1 51 ? -0.399 14.789 2.689 1 98.62 51 ARG B C 1
ATOM 1412 O O . ARG B 1 51 ? -0.212 13.75 2.061 1 98.62 51 ARG B O 1
ATOM 1419 N N . VAL B 1 52 ? -1.389 15 3.559 1 97.44 52 VAL B N 1
ATOM 1420 C CA . VAL B 1 52 ? -2.424 14 3.795 1 97.44 52 VAL B CA 1
ATOM 1421 C C . VAL B 1 52 ? -3.742 14.461 3.178 1 97.44 52 VAL B C 1
ATOM 1423 O O . VAL B 1 52 ? -4.18 15.594 3.414 1 97.44 52 VAL B O 1
ATOM 1426 N N . ILE B 1 53 ? -4.324 13.539 2.379 1 94.12 53 ILE B N 1
ATOM 1427 C CA . ILE B 1 53 ? -5.609 13.82 1.742 1 94.12 53 ILE B CA 1
ATOM 1428 C C . ILE B 1 53 ? -6.578 12.664 2.004 1 94.12 53 ILE B C 1
ATOM 1430 O O . ILE B 1 53 ? -6.199 11.5 1.912 1 94.12 53 ILE B O 1
ATOM 1434 N N . VAL B 1 54 ? -7.762 13.039 2.395 1 91.12 54 VAL B N 1
ATOM 1435 C CA . VAL B 1 54 ? -8.836 12.055 2.414 1 91.12 54 VAL B CA 1
ATOM 1436 C C . VAL B 1 54 ? -9.781 12.289 1.237 1 91.12 54 VAL B C 1
ATOM 1438 O O . VAL B 1 54 ? -10.273 13.406 1.043 1 91.12 54 VAL B O 1
ATOM 1441 N N . GLU B 1 55 ? -9.93 11.266 0.429 1 84.94 55 GLU B N 1
ATOM 1442 C CA . GLU B 1 55 ? -10.789 11.383 -0.743 1 84.94 55 GLU B CA 1
ATOM 1443 C C . GLU B 1 55 ? -11.773 10.211 -0.825 1 84.94 55 GLU B C 1
ATOM 1445 O O . GLU B 1 55 ? -11.555 9.172 -0.2 1 84.94 55 GLU B O 1
ATOM 1450 N N . GLY B 1 56 ? -12.891 10.633 -1.673 1 74.94 56 GLY B N 1
ATOM 1451 C CA . GLY B 1 56 ? -13.812 9.539 -1.952 1 74.94 56 GLY B CA 1
ATOM 1452 C C . GLY B 1 56 ? -13.203 8.445 -2.797 1 74.94 56 GLY B C 1
ATOM 1453 O O . GLY B 1 56 ? -12.359 8.711 -3.66 1 74.94 56 GLY B O 1
ATOM 1454 N N . GLY B 1 57 ? -13.445 7.383 -2.566 1 65.38 57 GLY B N 1
ATOM 1455 C CA . GLY B 1 57 ? -12.961 6.258 -3.352 1 65.38 57 GLY B CA 1
ATOM 1456 C C . GLY B 1 57 ? -12.938 4.957 -2.574 1 65.38 57 GLY B C 1
ATOM 1457 O O . GLY B 1 57 ? -13.398 4.898 -1.432 1 65.38 57 GLY B O 1
ATOM 1458 N N . GLY B 1 58 ? -12.625 4.16 -3.197 1 54.56 58 GLY B N 1
ATOM 1459 C CA . GLY B 1 58 ? -12.719 2.807 -2.672 1 54.56 58 GLY B CA 1
ATOM 1460 C C . GLY B 1 58 ? -14.102 2.203 -2.822 1 54.56 58 GLY B C 1
ATOM 1461 O O . GLY B 1 58 ? -15.047 2.896 -3.195 1 54.56 58 GLY B O 1
ATOM 1462 N N . CYS B 1 59 ? -14.195 1.18 -3.092 1 57.09 59 CYS B N 1
ATOM 1463 C CA . CYS B 1 59 ? -15.453 0.553 -3.48 1 57.09 59 CYS B CA 1
ATOM 1464 C C . CYS B 1 59 ? -16.641 1.238 -2.807 1 57.09 59 CYS B C 1
ATOM 1466 O O . CYS B 1 59 ? -17.688 1.429 -3.426 1 57.09 59 CYS B O 1
ATOM 1468 N N . SER B 1 60 ? -16.562 1.523 -1.494 1 60.47 60 SER B N 1
ATOM 1469 C CA . SER B 1 60 ? -17.672 2.115 -0.757 1 60.47 60 SER B CA 1
ATOM 1470 C C . SER B 1 60 ? -17.172 2.938 0.426 1 60.47 60 SER B C 1
ATOM 1472 O O . SER B 1 60 ? -17.797 2.936 1.494 1 60.47 60 SER B O 1
ATOM 1474 N N . GLY B 1 61 ? -16.203 3.658 0.083 1 71.12 61 GLY B N 1
ATOM 1475 C CA . GLY B 1 61 ? -15.75 4.414 1.243 1 71.12 61 GLY B CA 1
ATOM 1476 C C . GLY B 1 61 ? -14.734 5.484 0.903 1 71.12 61 GLY B C 1
ATOM 1477 O O . GLY B 1 61 ? -14.828 6.133 -0.142 1 71.12 61 GLY B O 1
ATOM 1478 N N . PHE B 1 62 ? -14.039 5.828 1.952 1 77.5 62 PHE B N 1
ATOM 1479 C CA . PHE B 1 62 ? -12.992 6.836 1.868 1 77.5 62 PHE B CA 1
ATOM 1480 C C . PHE B 1 62 ? -11.617 6.184 1.814 1 77.5 62 PHE B C 1
ATOM 1482 O O . PHE B 1 62 ? -11.453 5.039 2.242 1 77.5 62 PHE B O 1
ATOM 1489 N N . GLN B 1 63 ? -10.727 6.984 1.207 1 83.31 63 GLN B N 1
ATOM 1490 C CA . GLN B 1 63 ? -9.359 6.484 1.135 1 83.31 63 GLN B CA 1
ATOM 1491 C C . GLN B 1 63 ? -8.359 7.547 1.581 1 83.31 63 GLN B C 1
ATOM 1493 O O . GLN B 1 63 ? -8.562 8.742 1.339 1 83.31 63 GLN B O 1
ATOM 1498 N N . TYR B 1 64 ? -7.297 7.047 2.137 1 89 64 TYR B N 1
ATOM 1499 C CA . TYR B 1 64 ? -6.168 7.91 2.467 1 89 64 TYR B CA 1
ATOM 1500 C C . TYR B 1 64 ? -5.23 8.062 1.273 1 89 64 TYR B C 1
ATOM 1502 O O . TYR B 1 64 ? -4.891 7.074 0.613 1 89 64 TYR B O 1
ATOM 1510 N N . ARG B 1 65 ? -4.855 9.305 1.063 1 89.94 65 ARG B N 1
ATOM 1511 C CA . ARG B 1 65 ? -3.826 9.57 0.064 1 89.94 65 ARG B CA 1
ATOM 1512 C C . ARG B 1 65 ? -2.697 10.406 0.651 1 89.94 65 ARG B C 1
ATOM 1514 O O . ARG B 1 65 ? -2.945 11.352 1.406 1 89.94 65 ARG B O 1
ATOM 1521 N N . PHE B 1 66 ? -1.505 10.047 0.219 1 95.31 66 PHE B N 1
ATOM 1522 C CA . PHE B 1 66 ? -0.321 10.766 0.676 1 95.31 66 PHE B CA 1
ATOM 1523 C C . PHE B 1 66 ? 0.5 11.258 -0.507 1 95.31 66 PHE B C 1
ATOM 1525 O O . PHE B 1 66 ? 0.627 10.57 -1.518 1 95.31 66 PHE B O 1
ATOM 1532 N N . ASP B 1 67 ? 1.113 12.438 -0.279 1 96.12 67 ASP B N 1
ATOM 1533 C CA . ASP B 1 67 ? 2.027 13.008 -1.265 1 96.12 67 ASP B CA 1
ATOM 1534 C C . ASP B 1 67 ? 3.154 13.789 -0.585 1 96.12 67 ASP B C 1
ATOM 1536 O O . ASP B 1 67 ? 2.98 14.297 0.522 1 96.12 67 ASP B O 1
ATOM 1540 N N . LEU B 1 68 ? 4.297 13.812 -1.253 1 98 68 LEU B N 1
ATOM 1541 C CA . LEU B 1 68 ? 5.273 14.836 -0.888 1 98 68 LEU B CA 1
ATOM 1542 C C . LEU B 1 68 ? 4.965 16.156 -1.591 1 98 68 LEU B C 1
ATOM 1544 O O . LEU B 1 68 ? 4.66 16.172 -2.785 1 98 68 LEU B O 1
ATOM 1548 N N . ASP B 1 69 ? 5.008 17.203 -0.841 1 97.88 69 ASP B N 1
ATOM 1549 C CA . ASP B 1 69 ? 4.57 18.5 -1.348 1 97.88 69 ASP B CA 1
ATOM 1550 C C . ASP B 1 69 ? 5.48 19.625 -0.851 1 97.88 69 ASP B C 1
ATOM 1552 O O . ASP B 1 69 ? 6.195 19.453 0.136 1 97.88 69 ASP B O 1
ATOM 1556 N N . THR B 1 70 ? 5.461 20.781 -1.562 1 97.75 70 THR B N 1
ATOM 1557 C CA . THR B 1 70 ? 6.238 21.953 -1.163 1 97.75 70 THR B CA 1
ATOM 1558 C C . THR B 1 70 ? 5.34 23.172 -1.022 1 97.75 70 THR B C 1
ATOM 1560 O O . THR B 1 70 ? 5.793 24.234 -0.597 1 97.75 70 THR B O 1
ATOM 1563 N N . ASN B 1 71 ? 4.086 22.984 -1.314 1 97.56 71 ASN B N 1
ATOM 1564 C CA . ASN B 1 71 ? 3.154 24.109 -1.293 1 97.56 71 ASN B CA 1
ATOM 1565 C C . ASN B 1 71 ? 2.18 24 -0.124 1 97.56 71 ASN B C 1
ATOM 1567 O O . ASN B 1 71 ? 1.66 22.922 0.164 1 97.56 71 ASN B O 1
ATOM 1571 N N . ILE B 1 72 ? 1.962 25.203 0.492 1 97 72 ILE B N 1
ATOM 1572 C CA . ILE B 1 72 ? 0.98 25.297 1.566 1 97 72 ILE B CA 1
ATOM 1573 C C . ILE B 1 72 ? -0.201 26.156 1.113 1 97 72 ILE B C 1
ATOM 1575 O O . ILE B 1 72 ? -0.017 27.266 0.639 1 97 72 ILE B O 1
ATOM 1579 N N . ASN B 1 73 ? -1.379 25.531 1.2 1 97.38 73 ASN B N 1
ATOM 1580 C CA . ASN B 1 73 ? -2.592 26.25 0.823 1 97.38 73 ASN B CA 1
ATOM 1581 C C . ASN B 1 73 ? -3.207 26.969 2.016 1 97.38 73 ASN B C 1
ATOM 1583 O O . ASN B 1 73 ? -2.842 26.703 3.164 1 97.38 73 ASN B O 1
ATOM 1587 N N . GLU B 1 74 ? -4.172 27.812 1.772 1 97.19 74 GLU B N 1
ATOM 1588 C CA . GLU B 1 74 ? -4.793 28.656 2.789 1 97.19 74 GLU B CA 1
ATOM 1589 C C . GLU B 1 74 ? -5.531 27.812 3.828 1 97.19 74 GLU B C 1
ATOM 1591 O O . GLU B 1 74 ? -5.531 28.141 5.016 1 97.19 74 GLU B O 1
ATOM 1596 N N . ASP B 1 75 ? -6.133 26.734 3.463 1 97.69 75 ASP B N 1
ATOM 1597 C CA . ASP B 1 75 ? -6.957 25.953 4.379 1 97.69 75 ASP B CA 1
ATOM 1598 C C . ASP B 1 75 ? -6.148 24.812 5.004 1 97.69 75 ASP B C 1
ATOM 1600 O O . ASP B 1 75 ? -6.707 23.953 5.684 1 97.69 75 ASP B O 1
ATOM 1604 N N . ASP B 1 76 ? -4.863 24.906 4.789 1 97.88 76 ASP B N 1
ATOM 1605 C CA . ASP B 1 76 ? -4.008 23.844 5.297 1 97.88 76 ASP B CA 1
ATOM 1606 C C . ASP B 1 76 ? -3.674 24.062 6.77 1 97.88 76 ASP B C 1
ATOM 1608 O O . ASP B 1 76 ? -3.447 25.188 7.199 1 97.88 76 ASP B O 1
ATOM 1612 N N . GLN B 1 77 ? -3.664 23.016 7.531 1 97.69 77 GLN B N 1
ATOM 1613 C CA . GLN B 1 77 ? -3.049 22.969 8.852 1 97.69 77 GLN B CA 1
ATOM 1614 C C . GLN B 1 77 ? -1.722 22.219 8.812 1 97.69 77 GLN B C 1
ATOM 1616 O O . GLN B 1 77 ? -1.59 21.219 8.109 1 97.69 77 GLN B O 1
ATOM 1621 N N . ILE B 1 78 ? -0.758 22.734 9.625 1 97.44 78 ILE B N 1
ATOM 1622 C CA . ILE B 1 78 ? 0.583 22.156 9.641 1 97.44 78 ILE B CA 1
ATOM 1623 C C . ILE B 1 78 ? 0.859 21.531 11 1 97.44 78 ILE B C 1
ATOM 1625 O O . ILE B 1 78 ? 0.623 22.156 12.039 1 97.44 78 ILE B O 1
ATOM 1629 N N . TYR B 1 79 ? 1.322 20.297 10.914 1 97.31 79 TYR B N 1
ATOM 1630 C CA . TYR B 1 79 ? 1.764 19.594 12.102 1 97.31 79 TYR B CA 1
ATOM 1631 C C . TYR B 1 79 ? 3.242 19.234 12.008 1 97.31 79 TYR B C 1
ATOM 1633 O O . TYR B 1 79 ? 3.721 18.812 10.945 1 97.31 79 TYR B O 1
ATOM 1641 N N . GLU B 1 80 ? 3.906 19.484 13.18 1 96.31 80 GLU B N 1
ATOM 1642 C CA . GLU B 1 80 ? 5.344 19.234 13.141 1 96.31 80 GLU B CA 1
ATOM 1643 C C . GLU B 1 80 ? 5.801 18.453 14.383 1 96.31 80 GLU B C 1
ATOM 1645 O O . GLU B 1 80 ? 5.34 18.719 15.492 1 96.31 80 GLU B O 1
ATOM 1650 N N . ARG B 1 81 ? 6.668 17.469 14.117 1 96.62 81 ARG B N 1
ATOM 1651 C CA . ARG B 1 81 ? 7.332 16.734 15.188 1 96.62 81 ARG B CA 1
ATOM 1652 C C . ARG B 1 81 ? 8.758 16.359 14.797 1 96.62 81 ARG B C 1
ATOM 1654 O O . ARG B 1 81 ? 8.969 15.664 13.797 1 96.62 81 ARG B O 1
ATOM 1661 N N . ASP B 1 82 ? 9.758 16.828 15.578 1 96.06 82 ASP B N 1
ATOM 1662 C CA . ASP B 1 82 ? 11.172 16.516 15.367 1 96.06 82 ASP B CA 1
ATOM 1663 C C . ASP B 1 82 ? 11.602 16.875 13.945 1 96.06 82 ASP B C 1
ATOM 1665 O O . ASP B 1 82 ? 12.289 16.094 13.289 1 96.06 82 ASP B O 1
ATOM 1669 N N . GLY B 1 83 ? 11.078 17.922 13.453 1 94.44 83 GLY B N 1
ATOM 1670 C CA . GLY B 1 83 ? 11.477 18.406 12.141 1 94.44 83 GLY B CA 1
ATOM 1671 C C . GLY B 1 83 ? 10.633 17.844 11.016 1 94.44 83 GLY B C 1
ATOM 1672 O O . GLY B 1 83 ? 10.688 18.359 9.891 1 94.44 83 GLY B O 1
ATOM 1673 N N . ALA B 1 84 ? 9.906 16.828 11.273 1 96.88 84 ALA B N 1
ATOM 1674 C CA . ALA B 1 84 ? 9 16.266 10.273 1 96.88 84 ALA B CA 1
ATOM 1675 C C . ALA B 1 84 ? 7.699 17.062 10.203 1 96.88 84 ALA B C 1
ATOM 1677 O O . ALA B 1 84 ? 7.098 17.375 11.234 1 96.88 84 ALA B O 1
ATOM 1678 N N . LYS B 1 85 ? 7.324 17.328 9 1 97.44 85 LYS B N 1
ATOM 1679 C CA . LYS B 1 85 ? 6.137 18.156 8.812 1 97.44 85 LYS B CA 1
ATOM 1680 C C . LYS B 1 85 ? 5.062 17.422 8.023 1 97.44 85 LYS B C 1
ATOM 1682 O O . LYS B 1 85 ? 5.352 16.812 6.988 1 97.44 85 LYS B O 1
ATOM 1687 N N . VAL B 1 86 ? 3.861 17.531 8.523 1 98.5 86 VAL B N 1
ATOM 1688 C CA . VAL B 1 86 ? 2.668 17 7.887 1 98.5 86 VAL B CA 1
ATOM 1689 C C . VAL B 1 86 ? 1.66 18.109 7.637 1 98.5 86 VAL B C 1
ATOM 1691 O O . VAL B 1 86 ? 1.397 18.938 8.523 1 98.5 86 VAL B O 1
ATOM 1694 N N . VAL B 1 87 ? 1.16 18.109 6.391 1 98.31 87 VAL B N 1
ATOM 1695 C CA . VAL B 1 87 ? 0.185 19.125 6.012 1 98.31 87 VAL B CA 1
ATOM 1696 C C . VAL B 1 87 ? -1.131 18.453 5.621 1 98.31 87 VAL B C 1
ATOM 1698 O O . VAL B 1 87 ? -1.135 17.438 4.938 1 98.31 87 VAL B O 1
ATOM 1701 N N . ILE B 1 88 ? -2.248 19.109 6.082 1 98.38 88 ILE B N 1
ATOM 1702 C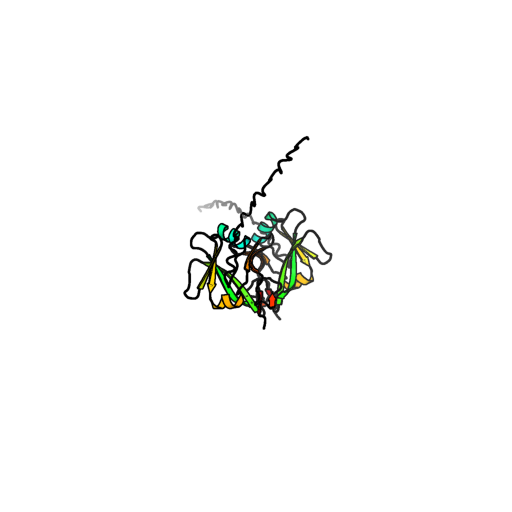 CA . ILE B 1 88 ? -3.562 18.547 5.797 1 98.38 88 ILE B CA 1
ATOM 1703 C C . ILE B 1 88 ? -4.594 19.672 5.68 1 98.38 88 ILE B C 1
ATOM 1705 O O . ILE B 1 88 ? -4.59 20.609 6.484 1 98.38 88 ILE B O 1
ATOM 1709 N N . ASP B 1 89 ? -5.449 19.516 4.598 1 97.88 89 ASP B N 1
ATOM 1710 C CA . ASP B 1 89 ? -6.496 20.516 4.461 1 97.88 89 ASP B CA 1
ATOM 1711 C C . ASP B 1 89 ? -7.605 20.297 5.484 1 97.88 89 ASP B C 1
ATOM 1713 O O . ASP B 1 89 ? -7.773 19.203 6.004 1 97.88 89 ASP B O 1
ATOM 1717 N N . GLU B 1 90 ? -8.367 21.281 5.66 1 96.94 90 GLU B N 1
ATOM 1718 C CA . GLU B 1 90 ? -9.406 21.266 6.688 1 96.94 90 GLU B CA 1
ATOM 1719 C C . GLU B 1 90 ? -10.406 20.141 6.445 1 96.94 90 GLU B C 1
ATOM 1721 O O . GLU B 1 90 ? -10.828 19.469 7.387 1 96.94 90 GLU B O 1
ATOM 1726 N N . THR B 1 91 ? -10.844 19.922 5.277 1 95.38 91 THR B N 1
ATOM 1727 C CA . THR B 1 91 ? -11.82 18.891 4.938 1 95.38 91 THR B CA 1
ATOM 1728 C C . THR B 1 91 ? -11.281 17.516 5.266 1 95.38 91 THR B C 1
ATOM 1730 O O . THR B 1 91 ? -11.977 16.703 5.887 1 95.38 91 THR B O 1
ATOM 1733 N N . SER B 1 92 ? -10.086 17.25 4.879 1 95.75 92 SER B N 1
ATOM 1734 C CA . SER B 1 92 ? -9.461 15.961 5.18 1 95.75 92 SER B CA 1
ATOM 1735 C C . SER B 1 92 ? -9.281 15.773 6.684 1 95.75 92 SER B C 1
ATOM 1737 O O . SER B 1 92 ? -9.492 14.68 7.211 1 95.75 92 SER B O 1
ATOM 1739 N N . LEU B 1 93 ? -8.859 16.828 7.32 1 96.69 93 LEU B N 1
ATOM 1740 C CA . LEU B 1 93 ? -8.609 16.766 8.758 1 96.69 93 LEU B CA 1
ATOM 1741 C C . LEU B 1 93 ? -9.852 16.297 9.508 1 96.69 93 LEU B C 1
ATOM 1743 O O . LEU B 1 93 ? -9.75 15.523 10.461 1 96.69 93 LEU B O 1
ATOM 1747 N N . ASP B 1 94 ? -10.969 16.688 9.062 1 94.5 94 ASP B N 1
ATOM 1748 C CA . ASP B 1 94 ? -12.219 16.344 9.727 1 94.5 94 ASP B CA 1
ATOM 1749 C C . ASP B 1 94 ? -12.422 14.836 9.766 1 94.5 94 ASP B C 1
ATOM 1751 O O . ASP B 1 94 ? -13.086 14.312 10.664 1 94.5 94 ASP B O 1
ATOM 1755 N N . PHE B 1 95 ? -11.828 14.156 8.891 1 91.75 95 PHE B N 1
ATOM 1756 C CA . PHE B 1 95 ? -12.047 12.711 8.789 1 91.75 95 PHE B CA 1
ATOM 1757 C C . PHE B 1 95 ? -11 11.953 9.594 1 91.75 95 PHE B C 1
ATOM 1759 O O . PHE B 1 95 ? -11.133 10.742 9.812 1 91.75 95 PHE B O 1
ATOM 1766 N N . VAL B 1 96 ? -9.93 12.648 10.07 1 94.81 96 VAL B N 1
ATOM 1767 C CA . VAL B 1 96 ? -8.859 11.891 10.695 1 94.81 96 VAL B CA 1
ATOM 1768 C C . VAL B 1 96 ? -8.398 12.594 11.969 1 94.81 96 VAL B C 1
ATOM 1770 O O . VAL B 1 96 ? -7.289 12.367 12.453 1 94.81 96 VAL B O 1
ATOM 1773 N N . LYS B 1 97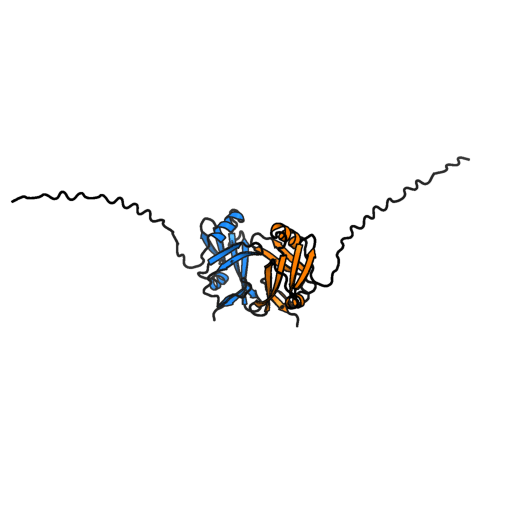 ? -9.227 13.461 12.43 1 94.31 97 LYS B N 1
ATOM 1774 C CA . LYS B 1 97 ? -8.883 14.164 13.664 1 94.31 97 LYS B CA 1
ATOM 1775 C C . LYS B 1 97 ? -8.516 13.188 14.773 1 94.31 97 LYS B C 1
ATOM 1777 O O . LYS B 1 97 ? -9.203 12.188 14.977 1 94.31 97 LYS B O 1
ATOM 1782 N N . ASP B 1 98 ? -7.285 13.516 15.453 1 95.94 98 ASP B N 1
ATOM 1783 C CA . ASP B 1 98 ? -6.793 12.773 16.609 1 95.94 98 ASP B CA 1
ATOM 1784 C C . ASP B 1 98 ? -6.223 11.422 16.188 1 95.94 98 ASP B C 1
ATOM 1786 O O . ASP B 1 98 ? -5.91 10.586 17.047 1 95.94 98 ASP B O 1
ATOM 1790 N N . SER B 1 99 ? -6.047 11.172 14.914 1 96.31 99 SER B N 1
ATOM 1791 C CA . SER B 1 99 ? -5.375 9.977 14.406 1 96.31 99 SER B CA 1
ATOM 1792 C C . SER B 1 99 ? -3.859 10.125 14.469 1 96.31 99 SER B C 1
ATOM 1794 O O . SER B 1 99 ? -3.35 11.188 14.844 1 96.31 99 SER B O 1
ATOM 1796 N N . THR B 1 100 ? -3.215 9.062 14.156 1 97.69 100 THR B N 1
ATOM 1797 C CA . THR B 1 100 ? -1.759 9.062 14.086 1 97.69 100 THR B CA 1
ATOM 1798 C C . THR B 1 100 ? -1.286 8.789 12.664 1 97.69 100 THR B C 1
ATOM 1800 O O . THR B 1 100 ? -1.72 7.82 12.031 1 97.69 100 THR B O 1
ATOM 1803 N N . ILE B 1 101 ? -0.447 9.688 12.156 1 97.94 101 ILE B N 1
ATOM 1804 C CA . ILE B 1 101 ? 0.255 9.422 10.898 1 97.94 101 ILE B CA 1
ATOM 1805 C C . ILE B 1 101 ? 1.479 8.555 11.172 1 97.94 101 ILE B C 1
ATOM 1807 O O . ILE B 1 101 ? 2.334 8.906 11.984 1 97.94 101 ILE B O 1
ATOM 1811 N N . ASP B 1 102 ? 1.489 7.445 10.477 1 97.5 102 ASP B N 1
ATOM 1812 C CA . ASP B 1 102 ? 2.492 6.418 10.734 1 97.5 102 ASP B CA 1
ATOM 1813 C C . ASP B 1 102 ? 3.164 5.965 9.438 1 97.5 102 ASP B C 1
ATOM 1815 O O . ASP B 1 102 ? 2.773 6.391 8.352 1 97.5 102 ASP B O 1
ATOM 1819 N N . TYR B 1 103 ? 4.27 5.238 9.57 1 97.44 103 TYR B N 1
ATOM 1820 C CA . TYR B 1 103 ? 4.926 4.559 8.453 1 97.44 103 TYR B CA 1
ATOM 1821 C C . TYR B 1 103 ? 5.199 3.098 8.797 1 97.44 103 TYR B C 1
ATOM 1823 O O . TYR B 1 103 ? 5.812 2.797 9.82 1 97.44 103 TYR B O 1
ATOM 1831 N N . TYR B 1 104 ? 4.672 2.289 7.969 1 94.88 104 TYR B N 1
ATOM 1832 C CA . TYR B 1 104 ? 5.031 0.89 8.164 1 94.88 104 TYR B CA 1
ATOM 1833 C C . TYR B 1 104 ? 5.977 0.414 7.066 1 94.88 104 TYR B C 1
ATOM 1835 O O . TYR B 1 104 ? 5.84 0.808 5.906 1 94.88 104 TYR B O 1
ATOM 1843 N N . GLU B 1 105 ? 6.996 -0.341 7.543 1 94.88 105 GLU B N 1
ATOM 1844 C CA . GLU B 1 105 ? 8.023 -0.859 6.641 1 94.88 105 GLU B CA 1
ATOM 1845 C C . GLU B 1 105 ? 8.086 -2.383 6.699 1 94.88 105 GLU B C 1
ATOM 1847 O O . GLU B 1 105 ? 8.469 -2.953 7.723 1 94.88 105 GLU B O 1
ATOM 1852 N N . GLU B 1 106 ? 7.688 -3.074 5.641 1 94.06 106 GLU B N 1
ATOM 1853 C CA . GLU B 1 106 ? 7.789 -4.52 5.449 1 94.06 106 GLU B CA 1
ATOM 1854 C C . GLU B 1 106 ? 8.398 -4.855 4.094 1 94.06 106 GLU B C 1
ATOM 1856 O O . GLU B 1 106 ? 8.539 -3.982 3.234 1 94.06 106 GLU B O 1
ATOM 1861 N N . LEU B 1 107 ? 8.797 -6.102 3.959 1 94.69 107 LEU B N 1
ATOM 1862 C CA . LEU B 1 107 ? 9.438 -6.562 2.729 1 94.69 107 LEU B CA 1
ATOM 1863 C C . LEU B 1 107 ? 8.453 -6.512 1.56 1 94.69 107 LEU B C 1
ATOM 1865 O O . LEU B 1 107 ? 8.828 -6.133 0.448 1 94.69 107 LEU B O 1
ATOM 1869 N N . ILE B 1 108 ? 7.188 -6.816 1.832 1 95.06 108 ILE B N 1
ATOM 1870 C CA . ILE B 1 108 ? 6.199 -6.926 0.765 1 95.06 108 ILE B CA 1
ATOM 1871 C C . ILE B 1 108 ? 5.594 -5.555 0.477 1 95.06 108 ILE B C 1
ATOM 1873 O O . ILE B 1 108 ? 5.059 -5.32 -0.609 1 95.06 108 ILE B O 1
ATOM 1877 N N . ARG B 1 109 ? 5.605 -4.754 1.56 1 94.25 109 ARG B N 1
ATOM 1878 C CA . ARG B 1 109 ? 4.977 -3.441 1.423 1 94.25 109 ARG B CA 1
ATOM 1879 C C . ARG B 1 109 ? 5.516 -2.467 2.465 1 94.25 109 ARG B C 1
ATOM 1881 O O . ARG B 1 109 ? 5.762 -2.85 3.609 1 94.25 109 ARG B O 1
ATOM 1888 N N . SER B 1 110 ? 5.66 -1.266 2.082 1 95.5 110 SER B N 1
ATOM 1889 C CA . SER B 1 110 ? 5.941 -0.139 2.965 1 95.5 110 SER B CA 1
ATOM 1890 C C . SER B 1 110 ? 5.164 1.103 2.545 1 95.5 110 SER B C 1
ATOM 1892 O O . SER B 1 110 ? 5.023 1.38 1.353 1 95.5 110 SER B O 1
ATOM 1894 N N . ALA B 1 111 ? 4.648 1.806 3.529 1 95.31 111 ALA B N 1
ATOM 1895 C CA . ALA B 1 111 ? 3.832 2.963 3.17 1 95.31 111 ALA B CA 1
ATOM 1896 C C . ALA B 1 111 ? 3.553 3.838 4.387 1 95.31 111 ALA B C 1
ATOM 1898 O O . ALA B 1 111 ? 3.51 3.344 5.52 1 95.31 111 ALA B O 1
ATOM 1899 N N . PHE B 1 112 ? 3.336 5.117 4.055 1 96.44 112 PHE B N 1
ATOM 1900 C CA . PHE B 1 112 ? 2.66 5.941 5.051 1 96.44 112 PHE B CA 1
ATOM 1901 C C . PHE B 1 112 ? 1.224 5.477 5.254 1 96.44 112 PHE B C 1
ATOM 1903 O O . PHE B 1 112 ? 0.585 4.988 4.316 1 96.44 112 PHE B O 1
ATOM 1910 N N . ARG B 1 113 ? 0.79 5.633 6.539 1 93.94 113 ARG B N 1
ATOM 1911 C CA . ARG B 1 113 ? -0.566 5.203 6.863 1 93.94 113 ARG B CA 1
ATOM 1912 C C . ARG B 1 113 ? -1.134 6.008 8.023 1 93.94 113 ARG B C 1
ATOM 1914 O O . ARG B 1 113 ? -0.39 6.68 8.742 1 93.94 113 ARG B O 1
ATOM 1921 N N . ILE B 1 114 ? -2.445 5.98 8.078 1 94.06 114 ILE B N 1
ATOM 1922 C CA . ILE B 1 114 ? -3.133 6.535 9.242 1 94.06 114 ILE B CA 1
ATOM 1923 C C . ILE B 1 114 ? -3.568 5.41 10.172 1 94.06 114 ILE B C 1
ATOM 1925 O O . ILE B 1 114 ? -4.148 4.418 9.727 1 94.06 114 ILE B O 1
ATOM 1929 N N . ILE B 1 115 ? -3.18 5.559 11.492 1 93.62 115 ILE B N 1
ATOM 1930 C CA . ILE B 1 115 ? -3.631 4.555 12.453 1 93.62 115 ILE B CA 1
ATOM 1931 C C . ILE B 1 115 ? -4.379 5.234 13.594 1 93.62 115 ILE B C 1
ATOM 1933 O O . ILE B 1 115 ? -4.281 6.449 13.773 1 93.62 115 ILE B O 1
ATOM 1937 N N . ASN B 1 116 ? -5.273 4.461 14.305 1 92.94 116 ASN B N 1
ATOM 1938 C CA . ASN B 1 116 ? -6.043 4.934 15.453 1 92.94 116 ASN B CA 1
ATOM 1939 C C . ASN B 1 116 ? -6.949 6.105 15.078 1 92.94 116 ASN B C 1
ATOM 1941 O O . ASN B 1 116 ? -6.984 7.113 15.789 1 92.94 116 ASN B O 1
ATOM 1945 N N . ASN B 1 117 ? -7.621 6.027 13.938 1 90.38 117 ASN B N 1
ATOM 1946 C CA . ASN B 1 117 ? -8.602 7.023 13.516 1 90.38 117 ASN B CA 1
ATOM 1947 C C . ASN B 1 117 ? -9.945 6.809 14.203 1 90.38 117 ASN B C 1
ATOM 1949 O O . ASN B 1 117 ? -10.672 5.867 13.875 1 90.38 117 ASN B O 1
ATOM 1953 N N . PRO B 1 118 ? -10.297 7.699 15.07 1 91.62 118 PRO B N 1
ATOM 1954 C CA . PRO B 1 118 ? -11.547 7.5 15.805 1 91.62 118 PRO B CA 1
ATOM 1955 C C . PRO B 1 118 ? -12.781 7.668 14.922 1 91.62 118 PRO B C 1
ATOM 1957 O O . PRO B 1 118 ? -13.883 7.258 15.305 1 91.62 118 PRO B O 1
ATOM 1960 N N . GLN B 1 119 ? -12.633 8.281 13.703 1 87.5 119 GLN B N 1
ATOM 1961 C CA . GLN B 1 119 ? -13.758 8.508 12.805 1 87.5 119 GLN B CA 1
ATOM 1962 C C . GLN B 1 119 ? -14.023 7.273 11.945 1 87.5 119 GLN B C 1
ATOM 1964 O O . GLN B 1 119 ? -15.062 7.191 11.281 1 87.5 119 GLN B O 1
ATOM 1969 N N . ALA B 1 120 ? -13.094 6.383 11.945 1 82.62 120 ALA B N 1
ATOM 1970 C CA . ALA B 1 120 ? -13.219 5.219 11.07 1 82.62 120 ALA B CA 1
ATOM 1971 C C . ALA B 1 120 ? -14.023 4.113 11.75 1 82.62 120 ALA B C 1
ATOM 1973 O O . ALA B 1 120 ? -13.797 3.799 12.922 1 82.62 120 ALA B O 1
ATOM 1974 N N . GLU B 1 121 ? -15.062 3.641 11.148 1 75.25 121 GLU B N 1
ATOM 1975 C CA . GLU B 1 121 ? -15.828 2.5 11.648 1 75.25 121 GLU B CA 1
ATOM 1976 C C . GLU B 1 121 ? -15.102 1.187 11.367 1 75.25 121 GLU B C 1
ATOM 1978 O O . GLU B 1 121 ? -14.992 0.333 12.25 1 75.25 121 GLU B O 1
ATOM 1983 N N . HIS B 1 122 ? -15.008 0.91 10.141 1 65.56 122 HIS B N 1
ATOM 1984 C CA . HIS B 1 122 ? -14.266 -0.273 9.719 1 65.56 122 HIS B CA 1
ATOM 1985 C C . HIS B 1 122 ? -13.242 0.072 8.641 1 65.56 122 HIS B C 1
ATOM 1987 O O . HIS B 1 122 ? -13.539 0.834 7.719 1 65.56 122 HIS B O 1
ATOM 1993 N N . GLY B 1 123 ? -11.961 -0.163 9.117 1 59.53 123 GLY B N 1
ATOM 1994 C CA . GLY B 1 123 ? -11.023 -0.093 8.016 1 59.53 123 GLY B CA 1
ATOM 1995 C C . GLY B 1 123 ? -11.188 -1.223 7.016 1 59.53 123 GLY B C 1
ATOM 1996 O O . GLY B 1 123 ? -11.656 -2.307 7.371 1 59.53 123 GLY B O 1
ATOM 1997 N N . CYS B 1 124 ? -11.219 -0.8 5.684 1 63.09 124 CYS B N 1
ATOM 1998 C CA . CYS B 1 124 ? -11.242 -1.892 4.719 1 63.09 124 CYS B CA 1
ATOM 1999 C C . CYS B 1 124 ? -10 -2.766 4.855 1 63.09 124 CYS B C 1
ATOM 2001 O O . CYS B 1 124 ? -9.008 -2.348 5.449 1 63.09 124 CYS B O 1
ATOM 2003 N N . SER B 1 125 ? -10.062 -4.035 4.621 1 58.47 125 SER B N 1
ATOM 2004 C CA . SER B 1 125 ? -9 -5.027 4.766 1 58.47 125 SER B CA 1
ATOM 2005 C C . SER B 1 125 ? -7.703 -4.547 4.113 1 58.47 125 SER B C 1
ATOM 2007 O O . SER B 1 125 ? -6.617 -5.02 4.453 1 58.47 125 SER B O 1
ATOM 2009 N N . CYS B 1 126 ? -7.914 -3.553 3.236 1 62.59 126 CYS B N 1
ATOM 2010 C CA . CYS B 1 126 ? -6.711 -3.186 2.494 1 62.59 126 CYS B CA 1
ATOM 2011 C C . CYS B 1 126 ? -5.875 -2.184 3.277 1 62.59 126 CYS B C 1
ATOM 2013 O O . CYS B 1 126 ? -4.691 -1.993 2.986 1 62.59 126 CYS B O 1
ATOM 2015 N N . GLY B 1 127 ? -6.332 -1.608 4.23 1 64.38 127 GLY B N 1
ATOM 2016 C CA . GLY B 1 127 ? -5.621 -0.686 5.102 1 64.38 127 GLY B CA 1
ATOM 2017 C C . GLY B 1 127 ? -5.578 0.731 4.562 1 64.38 127 GLY B C 1
ATOM 2018 O O . GLY B 1 127 ? -5.176 1.658 5.27 1 64.38 127 GLY B O 1
ATOM 2019 N N . ALA B 1 128 ? -5.965 0.845 3.27 1 63.91 128 ALA B N 1
ATOM 2020 C CA . ALA B 1 128 ? -5.895 2.166 2.652 1 63.91 128 ALA B CA 1
ATOM 2021 C C . ALA B 1 128 ? -7.281 2.789 2.531 1 63.91 128 ALA B C 1
ATOM 2023 O O . ALA B 1 128 ? -7.418 3.951 2.143 1 63.91 128 ALA B O 1
ATOM 2024 N N . SER B 1 129 ? -8.297 2.016 2.865 1 64.44 129 SER B N 1
ATOM 2025 C CA . SER B 1 129 ? -9.68 2.465 2.736 1 64.44 129 SER B CA 1
ATOM 2026 C C . SER B 1 129 ? -10.461 2.219 4.023 1 64.44 129 SER B C 1
ATOM 2028 O O . SER B 1 129 ? -10.117 1.334 4.809 1 64.44 129 SER B O 1
ATOM 2030 N N . PHE B 1 130 ? -11.414 3.189 4.293 1 66.56 130 PHE B N 1
ATOM 2031 C CA . PHE B 1 130 ? -12.219 3.09 5.504 1 66.56 130 PHE B CA 1
ATOM 2032 C C . PHE B 1 130 ? -13.617 3.643 5.27 1 66.56 130 PHE B C 1
ATOM 2034 O O . PHE B 1 130 ? -13.852 4.379 4.309 1 66.56 130 PHE B O 1
ATOM 2041 N N . SER B 1 131 ? -14.484 3.119 6.117 1 65.88 131 SER B N 1
ATOM 2042 C CA . SER B 1 131 ? -15.828 3.691 6.168 1 65.88 131 SER B CA 1
ATOM 2043 C C . SER B 1 131 ? -16.016 4.535 7.426 1 65.88 131 SER B C 1
ATOM 2045 O O . SER B 1 131 ? -15.344 4.324 8.43 1 65.88 131 SER B O 1
ATOM 2047 N N . ILE B 1 132 ? -16.828 5.598 7.289 1 65.12 132 ILE B N 1
ATOM 2048 C CA . ILE B 1 132 ? -17.062 6.5 8.414 1 65.12 132 ILE B CA 1
ATOM 2049 C C . ILE B 1 132 ? -18.125 5.918 9.336 1 65.12 132 ILE B C 1
ATOM 2051 O O . ILE B 1 132 ? -19.125 5.355 8.867 1 65.12 132 ILE B O 1
ATOM 2055 N N . LYS B 1 133 ? -17.828 6.188 10.664 1 64.19 133 LYS B N 1
ATOM 2056 C CA . LYS B 1 133 ? -18.844 5.848 11.656 1 64.19 133 LYS B CA 1
ATOM 2057 C C . LYS B 1 133 ? -20.047 6.773 11.555 1 64.19 133 LYS B C 1
ATOM 2059 O O . LYS B 1 133 ? -19.891 7.992 11.422 1 64.19 133 LYS B O 1
ATOM 2064 N N . VAL B 1 134 ? -21.094 6.176 11.102 1 54.06 134 VAL B N 1
ATOM 2065 C CA . VAL B 1 134 ? -22.328 6.957 11.117 1 54.06 134 VAL B CA 1
ATOM 2066 C C . VAL B 1 134 ? -22.938 6.941 12.523 1 54.06 134 VAL B C 1
ATOM 2068 O O . VAL B 1 134 ? -22.781 5.969 13.258 1 54.06 134 VAL B O 1
#

InterPro domains:
  IPR000361 Core domain, A-type assembly protein ATAP [PF01521] (30-127)
  IPR016092 FeS A-type assembly protein ATAP [TIGR00049] (31-131)
  IPR035903 HesB-like domain superfamily [G3DSA:2.60.300.12] (30-134)
  IPR035903 HesB-like domain superfamily [SSF89360] (28-116)

Sequence (268 aa):
MVNSTVRGLAGNKFSVSAEHNSDVNSNKGLKISDTCVKRLKQIASDGVFLRVIVEGGGCSGFQYRFDLDTNINEDDQIYERDGAKVVIDETSLDFVKDSTIDYYEELIRSAFRIINNPQAEHGCSCGASFSIKVMVNSTVRGLAGNKFSVSAEHNSDVNSNKGLKISDTCVKRLKQIASDGVFLRVIVEGGGCSGFQYRFDLDTNINEDDQIYERDGAKVVIDETSLDFVKDSTIDYYEELIRSAFRIINNPQAEHGCSCGASFSIKV